Protein AF-A0A2T6CNT7-F1 (afdb_monomer_lite)

Sequence (267 aa):
MNKEMDLASLISFDSSNRCFARSENATSETEVKLVDLLDSKFLDSLKLSQSAIHNEIFEVLRMRILSILIPEEALQSESEFIKPAIRRHLKNYGLEAREDVVSALKHYADNFRDKALKNRRKYTISDVRVRYRSKFEEILGKQCGRCATCGTELHYGSNMQLDHIFPWHFGDDPSSGTNWQFLCEMCNRGKGEWPNYVANYSKIAWLHTGTSFSLSESLRYAVLIRDKKCCVTARRPMETELIVRKKVESGNFLLDNLETVSANLPD

Foldseek 3Di:
DQQDQPVLQLLPADPVQQHRPPPPPDDHPVNVVVLVVCPPVNCVVLVDDSVRVSVVVSLVVSVVCLVQQQDPCLQPPPDPPRLVVSCVSCVVVVHHSDPSSSVSSNVLSCLLNCVVPVVPDDDWLVNCCPVVVVLNCVQCVVLLQAAQQFLHHDDPPPFKTKDFLAASSRGPNGSNCPGIHIHGPLLCVLCDRDRDLVPPPCQPQVSDPDFDQDDHSVLFNSQSVSAQAAPPPRHGSSGAGKGKDACDPPDTSHSVRIHIHGPPDDD

Structure (mmCIF, N/CA/C/O backbone):
data_AF-A0A2T6CNT7-F1
#
_entry.id   AF-A0A2T6CNT7-F1
#
loop_
_atom_site.group_PDB
_atom_site.id
_atom_site.type_symbol
_atom_site.label_atom_id
_atom_site.label_alt_id
_atom_site.label_comp_id
_atom_site.label_asym_id
_atom_site.label_entity_id
_atom_site.label_seq_id
_atom_site.pdbx_PDB_ins_code
_atom_site.Cartn_x
_atom_site.Cartn_y
_atom_site.Cartn_z
_atom_site.occupancy
_atom_site.B_iso_or_equiv
_atom_site.auth_seq_id
_atom_site.auth_comp_id
_atom_site.auth_asym_id
_atom_site.auth_atom_id
_atom_site.pdbx_PDB_model_num
ATOM 1 N N . MET A 1 1 ? -10.350 -18.002 31.234 1.00 35.62 1 MET A N 1
ATOM 2 C CA . MET A 1 1 ? -10.288 -16.532 31.383 1.00 35.62 1 MET A CA 1
ATOM 3 C C . MET A 1 1 ? -9.996 -15.983 30.000 1.00 35.62 1 MET A C 1
ATOM 5 O O . MET A 1 1 ? -8.935 -16.291 29.485 1.00 35.62 1 MET A O 1
ATOM 9 N N . ASN A 1 2 ? -10.940 -15.303 29.346 1.00 37.38 2 ASN A N 1
ATOM 10 C CA . ASN A 1 2 ? -10.669 -14.703 28.037 1.00 37.38 2 ASN A CA 1
ATOM 11 C C . ASN A 1 2 ? -9.770 -13.483 28.252 1.00 37.38 2 ASN A C 1
ATOM 13 O O . ASN A 1 2 ? -10.208 -12.521 28.876 1.00 37.38 2 ASN A O 1
ATOM 17 N N . LYS A 1 3 ? -8.518 -13.529 27.783 1.00 46.56 3 LYS A N 1
ATOM 18 C CA . LYS A 1 3 ? -7.696 -12.321 27.681 1.00 46.56 3 LYS A CA 1
ATOM 19 C C . LYS A 1 3 ? -8.304 -11.420 26.610 1.00 46.56 3 LYS A C 1
ATOM 21 O O . LYS A 1 3 ? -8.284 -11.764 25.427 1.00 46.56 3 LYS A O 1
ATOM 26 N N . GLU A 1 4 ? -8.867 -10.295 27.039 1.00 51.50 4 GLU A N 1
ATOM 27 C CA . GLU A 1 4 ? -9.274 -9.223 26.137 1.00 51.50 4 GLU A CA 1
ATOM 28 C C . GLU A 1 4 ? -8.083 -8.804 25.270 1.00 51.50 4 GLU A C 1
ATOM 30 O O . GLU A 1 4 ? -6.948 -8.688 25.739 1.00 51.50 4 GLU A O 1
ATOM 35 N N . MET A 1 5 ? -8.343 -8.637 23.976 1.00 58.28 5 MET A N 1
ATOM 36 C CA . MET A 1 5 ? -7.377 -8.103 23.026 1.00 58.28 5 MET A CA 1
ATOM 37 C C . MET A 1 5 ? -7.043 -6.668 23.448 1.00 58.28 5 MET A C 1
ATOM 39 O O . MET A 1 5 ? -7.927 -5.812 23.477 1.00 58.28 5 MET A O 1
ATOM 43 N N . ASP A 1 6 ? -5.784 -6.405 23.804 1.00 68.81 6 ASP A N 1
ATOM 44 C CA . ASP A 1 6 ? -5.371 -5.079 24.260 1.00 68.81 6 ASP A CA 1
ATOM 45 C C . ASP A 1 6 ? -5.353 -4.105 23.081 1.00 68.81 6 ASP A C 1
ATOM 47 O O . ASP A 1 6 ? -4.403 -4.051 22.297 1.00 68.81 6 ASP A O 1
ATOM 51 N N . LEU A 1 7 ? -6.417 -3.313 22.968 1.00 63.88 7 LEU A N 1
ATOM 52 C CA . LEU A 1 7 ? -6.594 -2.335 21.902 1.00 63.88 7 LEU A CA 1
ATOM 53 C C . LEU A 1 7 ? -5.427 -1.338 21.814 1.00 63.88 7 LEU A C 1
ATOM 55 O O . LEU A 1 7 ? -5.129 -0.869 20.720 1.00 63.88 7 LEU A O 1
ATOM 59 N N . ALA A 1 8 ? -4.745 -1.040 22.928 1.00 65.56 8 ALA A N 1
ATOM 60 C CA . ALA A 1 8 ? -3.593 -0.135 22.932 1.00 65.56 8 ALA A CA 1
ATOM 61 C C . ALA A 1 8 ? -2.428 -0.707 22.128 1.00 65.56 8 ALA A C 1
ATOM 63 O O . ALA A 1 8 ? -1.819 0.026 21.355 1.00 65.56 8 ALA A O 1
ATOM 64 N N . SER A 1 9 ? -2.159 -2.010 22.231 1.00 64.94 9 SER A N 1
ATOM 65 C CA . SER A 1 9 ? -1.109 -2.664 21.443 1.00 64.94 9 SER A CA 1
ATOM 66 C C . SER A 1 9 ? -1.350 -2.542 19.927 1.00 64.94 9 SER A C 1
ATOM 68 O O . SER A 1 9 ? -0.421 -2.241 19.177 1.00 64.94 9 SER A O 1
ATOM 70 N N . LEU A 1 10 ? -2.610 -2.654 19.482 1.00 61.88 10 LEU A N 1
ATOM 71 C CA . LEU A 1 10 ? -3.023 -2.560 18.073 1.00 61.88 10 LEU A CA 1
ATOM 72 C C . LEU A 1 10 ? -2.816 -1.180 17.447 1.00 61.88 10 LEU A C 1
ATOM 74 O O . LEU A 1 10 ? -2.494 -1.087 16.258 1.00 61.88 10 LEU A O 1
ATOM 78 N N . ILE A 1 11 ? -3.002 -0.125 18.241 1.00 63.50 11 ILE A N 1
ATOM 79 C CA . ILE A 1 11 ? -2.982 1.270 17.775 1.00 63.50 11 ILE A CA 1
ATOM 80 C C . ILE A 1 11 ? -1.821 2.087 18.350 1.00 63.50 11 ILE A C 1
ATOM 82 O O . ILE A 1 11 ? -1.770 3.300 18.146 1.00 63.50 11 ILE A O 1
ATOM 86 N N . SER A 1 12 ? -0.906 1.445 19.081 1.00 64.06 12 SER A N 1
ATOM 87 C CA . SER A 1 12 ? 0.243 2.112 19.692 1.00 64.06 12 SER A CA 1
ATOM 88 C C . SER A 1 12 ? 1.119 2.777 18.628 1.00 64.06 12 SER A C 1
ATOM 90 O O . SER A 1 12 ? 1.536 2.170 17.637 1.00 64.06 12 SER A O 1
ATOM 92 N N . PHE A 1 13 ? 1.378 4.064 18.836 1.00 52.47 13 PHE A N 1
ATOM 93 C CA . PHE A 1 13 ? 2.161 4.890 17.932 1.00 52.47 13 PHE A CA 1
ATOM 94 C C . PHE A 1 13 ? 3.579 5.049 18.472 1.00 52.47 13 PHE A C 1
ATOM 96 O O . PHE A 1 13 ? 3.774 5.519 19.594 1.00 52.47 13 PHE A O 1
ATOM 103 N N . ASP A 1 14 ? 4.567 4.691 17.660 1.00 61.91 14 ASP A N 1
ATOM 104 C CA . ASP A 1 14 ? 5.961 5.003 17.928 1.00 61.91 14 ASP A CA 1
ATOM 105 C C . ASP A 1 14 ? 6.240 6.440 17.475 1.00 61.91 14 ASP A C 1
ATOM 107 O O . ASP A 1 14 ? 6.384 6.736 16.285 1.00 61.91 14 ASP A O 1
ATOM 111 N N . SER A 1 15 ? 6.332 7.349 18.445 1.00 46.12 15 SER A N 1
ATOM 112 C CA . SER A 1 15 ? 6.598 8.766 18.196 1.00 46.12 15 SER A CA 1
ATOM 113 C C . SER A 1 15 ? 7.981 9.033 17.598 1.00 46.12 15 SER A C 1
ATOM 115 O O . SER A 1 15 ? 8.154 10.046 16.917 1.00 46.12 15 SER A O 1
ATOM 117 N N . SER A 1 16 ? 8.947 8.132 17.805 1.00 45.34 16 SER A N 1
ATOM 118 C CA . SER A 1 16 ? 10.313 8.273 17.297 1.00 45.34 16 SER A CA 1
ATOM 119 C C . SER A 1 16 ? 10.401 7.964 15.803 1.00 45.34 16 SER A C 1
ATOM 121 O O . SER A 1 16 ? 11.058 8.688 15.055 1.00 45.34 16 SER A O 1
ATOM 123 N N . ASN A 1 17 ? 9.658 6.953 15.352 1.00 45.88 17 ASN A N 1
ATOM 124 C CA . ASN A 1 17 ? 9.632 6.522 13.954 1.00 45.88 17 ASN A CA 1
ATOM 125 C C . ASN A 1 17 ? 8.414 7.036 13.177 1.00 45.88 17 ASN A C 1
ATOM 127 O O . ASN A 1 17 ? 8.314 6.822 11.967 1.00 45.88 17 ASN A O 1
ATOM 131 N N . ARG A 1 18 ? 7.498 7.726 13.867 1.00 48.59 18 ARG A N 1
ATOM 132 C CA . ARG A 1 18 ? 6.210 8.205 13.350 1.00 48.59 18 ARG A CA 1
ATOM 133 C C . ARG A 1 18 ? 5.426 7.130 12.591 1.00 48.59 18 ARG A C 1
ATOM 135 O O . ARG A 1 18 ? 4.754 7.410 11.597 1.00 48.59 18 ARG A O 1
ATOM 142 N N . CYS A 1 19 ? 5.543 5.894 13.056 1.00 47.25 19 CYS A N 1
ATOM 143 C CA . CYS A 1 19 ? 4.865 4.717 12.533 1.00 47.25 19 CYS A CA 1
ATOM 144 C C . CYS A 1 19 ? 4.252 3.930 13.701 1.00 47.25 19 CYS A C 1
ATOM 146 O O . CYS A 1 19 ? 4.411 4.302 14.862 1.00 47.25 19 CYS A O 1
ATOM 148 N N . PHE A 1 20 ? 3.510 2.858 13.422 1.00 48.47 20 PHE A N 1
ATOM 149 C CA . PHE A 1 20 ? 3.036 1.978 14.493 1.00 48.47 20 PHE A CA 1
ATOM 150 C C . PHE A 1 20 ? 4.223 1.299 15.165 1.00 48.47 20 PHE A C 1
ATOM 152 O O . PHE A 1 20 ? 5.111 0.788 14.475 1.00 48.47 20 PHE A O 1
ATOM 159 N N . ALA A 1 21 ? 4.214 1.246 16.496 1.00 49.25 21 ALA A N 1
ATOM 160 C CA . ALA A 1 21 ? 5.168 0.415 17.207 1.00 49.25 21 ALA A CA 1
ATOM 161 C C . ALA A 1 21 ? 4.914 -1.041 16.793 1.00 49.25 21 ALA A C 1
ATOM 163 O O . ALA A 1 21 ? 3.821 -1.581 16.984 1.00 49.25 21 ALA A O 1
ATOM 164 N N . ARG A 1 22 ? 5.910 -1.688 16.178 1.00 50.28 22 ARG A N 1
ATOM 165 C CA . ARG A 1 22 ? 5.869 -3.140 16.010 1.00 50.28 22 ARG A CA 1
ATOM 166 C C . ARG A 1 22 ? 6.033 -3.733 17.395 1.00 50.28 22 ARG A C 1
ATOM 168 O O . ARG A 1 22 ? 7.119 -3.684 17.962 1.00 50.28 22 ARG A O 1
ATOM 175 N N . SER A 1 23 ? 4.950 -4.261 17.950 1.00 47.56 23 SER A N 1
ATOM 176 C CA . SER A 1 23 ? 5.073 -5.043 19.164 1.00 47.56 23 SER A CA 1
ATOM 177 C C . SER A 1 23 ? 5.755 -6.358 18.812 1.00 47.56 23 SER A C 1
ATOM 179 O O . SER A 1 23 ? 5.136 -7.254 18.247 1.00 47.56 23 SER A O 1
ATOM 181 N N . GLU A 1 24 ? 7.044 -6.473 19.125 1.00 47.19 24 GLU A N 1
ATOM 182 C CA . GLU A 1 24 ? 7.790 -7.721 18.936 1.00 47.19 24 GLU A CA 1
ATOM 183 C C . GLU A 1 24 ? 7.291 -8.838 19.875 1.00 47.19 24 GLU A C 1
ATOM 185 O O . GLU A 1 24 ? 7.612 -9.999 19.652 1.00 47.19 24 GLU A O 1
ATOM 190 N N . ASN A 1 25 ? 6.465 -8.509 20.884 1.00 45.78 25 ASN A N 1
ATOM 191 C CA . ASN A 1 25 ? 6.075 -9.428 21.961 1.00 45.78 25 ASN A CA 1
ATOM 192 C C . ASN A 1 25 ? 4.576 -9.445 22.326 1.00 45.78 25 ASN A C 1
ATOM 194 O O . ASN A 1 25 ? 4.188 -10.209 23.209 1.00 45.78 25 ASN A O 1
ATOM 198 N N . ALA A 1 26 ? 3.711 -8.643 21.698 1.00 45.47 26 ALA A N 1
ATOM 199 C CA . ALA A 1 26 ? 2.269 -8.702 21.961 1.00 45.47 26 ALA A CA 1
ATOM 200 C C . ALA A 1 26 ? 1.611 -9.610 20.928 1.00 45.47 26 ALA A C 1
ATOM 202 O O . ALA A 1 26 ? 1.131 -9.138 19.907 1.00 45.47 26 ALA A O 1
ATOM 203 N N . THR A 1 27 ? 1.612 -10.913 21.200 1.00 52.06 27 THR A N 1
ATOM 204 C CA . THR A 1 27 ? 0.574 -11.781 20.646 1.00 52.06 27 THR A CA 1
ATOM 205 C C . THR A 1 27 ? -0.480 -11.980 21.720 1.00 52.06 27 THR A C 1
ATOM 207 O O . THR A 1 27 ? -0.233 -12.619 22.747 1.00 52.06 27 THR A O 1
ATOM 210 N N . SER A 1 28 ? -1.646 -11.357 21.556 1.00 58.22 28 SER A N 1
ATOM 211 C CA . SER A 1 28 ? -2.757 -11.621 22.470 1.00 58.22 28 SER A CA 1
ATOM 212 C C . SER A 1 28 ? -3.234 -13.071 22.297 1.00 58.22 28 SER A C 1
ATOM 214 O O . SER A 1 28 ? -3.156 -13.651 21.217 1.00 58.22 28 SER A O 1
ATOM 216 N N . GLU A 1 29 ? -3.759 -13.691 23.355 1.00 54.69 29 GLU A N 1
ATOM 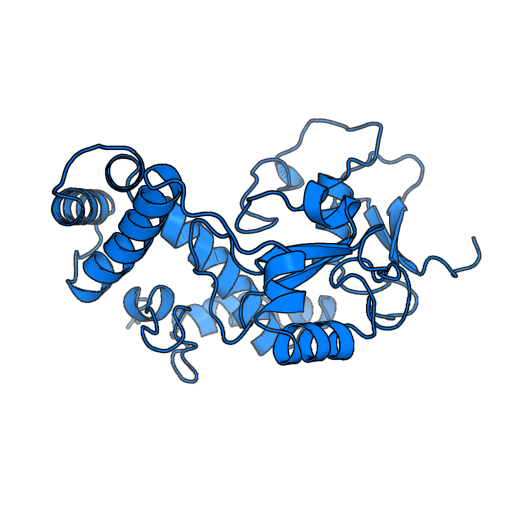217 C CA . GLU A 1 29 ? -4.305 -15.063 23.295 1.00 54.69 29 GLU A CA 1
ATOM 218 C C . GLU A 1 29 ? -5.423 -15.200 22.239 1.00 54.69 29 GLU A C 1
ATOM 220 O O . GLU A 1 29 ? -5.661 -16.277 21.700 1.00 54.69 29 GLU A O 1
ATOM 225 N N . THR A 1 30 ? -6.093 -14.092 21.921 1.00 52.09 30 THR A N 1
ATOM 226 C CA . THR A 1 30 ? -7.114 -13.995 20.872 1.00 52.09 30 THR A CA 1
ATOM 227 C C . THR A 1 30 ? -6.506 -14.026 19.466 1.00 52.09 30 THR A C 1
ATOM 229 O O . THR A 1 30 ? -7.090 -14.637 18.578 1.00 52.09 30 THR A O 1
ATOM 232 N N . GLU A 1 31 ? -5.323 -13.443 19.255 1.00 54.88 31 GLU A N 1
ATOM 233 C CA . GLU A 1 31 ? -4.594 -13.524 17.977 1.00 54.88 31 GLU A CA 1
ATOM 234 C C . GLU A 1 31 ? -4.091 -14.934 17.701 1.00 54.88 31 GLU A C 1
ATOM 236 O O . GLU A 1 31 ? -4.236 -15.428 16.585 1.00 54.88 31 GLU A O 1
ATOM 241 N N . VAL A 1 32 ? -3.567 -15.595 18.738 1.00 60.25 32 VAL A N 1
ATOM 242 C CA . VAL A 1 32 ? -3.182 -17.007 18.669 1.00 60.25 32 VAL A CA 1
ATOM 243 C C . VAL A 1 32 ? -4.408 -17.840 18.300 1.00 60.25 32 VAL A C 1
ATOM 245 O O . VAL A 1 32 ? -4.364 -18.558 17.316 1.00 60.25 32 VAL A O 1
ATOM 248 N N . LYS A 1 33 ? -5.562 -17.621 18.949 1.00 60.16 33 LYS A N 1
ATOM 249 C CA . LYS A 1 33 ? -6.816 -18.321 18.616 1.00 60.16 33 LYS A CA 1
ATOM 250 C C . LYS A 1 33 ? -7.333 -18.056 17.204 1.00 60.16 33 LYS A C 1
ATOM 252 O O . LYS A 1 33 ? -7.881 -18.972 16.607 1.00 60.16 33 LYS A O 1
ATOM 257 N N . LEU A 1 34 ? -7.219 -16.836 16.676 1.00 56.06 34 LEU A N 1
ATOM 258 C CA . LEU A 1 34 ? -7.725 -16.497 15.340 1.00 56.06 34 LEU A CA 1
ATOM 259 C C . LEU A 1 34 ? -6.863 -17.126 14.243 1.00 56.06 34 LEU A C 1
ATOM 261 O O . LEU A 1 34 ? -7.390 -17.549 13.219 1.00 56.06 34 LEU A O 1
ATOM 265 N N . VAL A 1 35 ? -5.556 -17.230 14.481 1.00 57.91 35 VAL A N 1
ATOM 266 C CA . VAL A 1 35 ? -4.628 -17.919 13.581 1.00 57.91 35 VAL A CA 1
ATOM 267 C C . VAL A 1 35 ? -4.657 -19.431 13.779 1.00 57.91 35 VAL A C 1
ATOM 269 O O . VAL A 1 35 ? -4.553 -20.147 12.796 1.00 57.91 35 VAL A O 1
ATOM 272 N N . ASP A 1 36 ? -4.914 -19.924 14.987 1.00 62.16 36 ASP A N 1
ATOM 273 C CA . ASP A 1 36 ? -5.176 -21.343 15.249 1.00 62.16 36 ASP A CA 1
ATOM 274 C C . ASP A 1 36 ? -6.520 -21.795 14.639 1.00 62.16 36 ASP A C 1
ATOM 276 O O . ASP A 1 36 ? -6.667 -22.945 14.231 1.00 62.16 36 ASP A O 1
ATOM 280 N N . LEU A 1 37 ? -7.506 -20.889 14.548 1.00 58.34 37 LEU A N 1
ATOM 281 C CA . LEU A 1 37 ? -8.772 -21.083 13.822 1.00 58.34 37 LEU A CA 1
ATOM 282 C C . LEU A 1 37 ? -8.564 -21.166 12.306 1.00 58.34 37 LEU A C 1
ATOM 284 O O . LEU A 1 37 ? -9.340 -21.828 11.613 1.00 58.34 37 LEU A O 1
ATOM 288 N N . LEU A 1 38 ? -7.534 -20.498 11.785 1.00 59.78 38 LEU A N 1
ATOM 289 C CA . LEU A 1 38 ? -7.080 -20.687 10.415 1.00 59.78 38 LEU A CA 1
ATOM 290 C C . LEU A 1 38 ? -6.282 -21.997 10.380 1.00 59.78 38 LEU A C 1
ATOM 292 O O . LEU A 1 38 ? -5.075 -21.997 10.585 1.00 59.78 38 LEU A O 1
ATOM 296 N N . ASP A 1 39 ? -6.985 -23.115 10.155 1.00 60.81 39 ASP A N 1
ATOM 297 C CA . ASP A 1 39 ? -6.425 -24.476 10.097 1.00 60.81 39 ASP A CA 1
ATOM 298 C C . ASP A 1 39 ? -5.035 -24.492 9.434 1.00 60.81 39 ASP A C 1
ATOM 300 O O . ASP A 1 39 ? -4.836 -23.904 8.372 1.00 60.81 39 ASP A O 1
ATOM 304 N N . SER A 1 40 ? -4.080 -25.209 10.028 1.00 60.34 40 SER A N 1
ATOM 305 C CA . SER A 1 40 ? -2.773 -25.532 9.439 1.00 60.34 40 SER A CA 1
ATOM 306 C C . SER A 1 40 ? -2.828 -25.847 7.936 1.00 60.34 40 SER A C 1
ATOM 308 O O . SER A 1 40 ? -2.016 -25.337 7.168 1.00 60.34 40 SER A O 1
ATOM 310 N N . LYS A 1 41 ? -3.856 -26.578 7.479 1.00 58.56 41 LYS A N 1
ATOM 311 C CA . LYS A 1 41 ? -4.074 -26.883 6.055 1.00 58.56 41 LYS A CA 1
ATOM 312 C C . LYS A 1 41 ? -4.379 -25.643 5.212 1.00 58.56 41 LYS A C 1
ATOM 314 O O . LYS A 1 41 ? -3.984 -25.570 4.048 1.00 58.56 41 LYS A O 1
ATOM 319 N N . PHE A 1 42 ? -5.083 -24.670 5.784 1.00 62.94 42 PHE A N 1
ATOM 320 C CA . PHE A 1 42 ? -5.349 -23.375 5.167 1.00 62.94 42 PHE A CA 1
ATOM 321 C C . PHE A 1 42 ? -4.061 -22.549 5.062 1.00 62.94 42 PHE A C 1
ATOM 323 O O . PHE A 1 42 ? -3.766 -22.026 3.988 1.00 62.94 42 PHE A O 1
ATOM 330 N N . LEU A 1 43 ? -3.247 -22.498 6.121 1.00 61.47 43 LEU A N 1
ATOM 331 C CA . LEU A 1 43 ? -1.961 -21.783 6.107 1.00 61.47 43 LEU A CA 1
ATOM 332 C C . LEU A 1 43 ? -0.985 -22.393 5.083 1.00 61.47 43 LEU A C 1
ATOM 334 O O . LEU A 1 43 ? -0.382 -21.662 4.290 1.00 61.47 43 LEU A O 1
ATOM 338 N N . ASP A 1 44 ? -0.913 -23.724 5.024 1.00 63.16 44 ASP A N 1
ATOM 339 C CA . ASP A 1 44 ? -0.100 -24.465 4.055 1.00 63.16 44 ASP A CA 1
ATOM 340 C C . ASP A 1 44 ? -0.529 -24.174 2.610 1.00 63.16 44 ASP A C 1
ATOM 342 O O . ASP A 1 44 ? 0.312 -23.982 1.724 1.00 63.16 44 ASP A O 1
ATOM 346 N N . SER A 1 45 ? -1.840 -24.055 2.366 1.00 62.66 45 SER A N 1
ATOM 347 C CA . SER A 1 45 ? -2.376 -23.715 1.044 1.00 62.66 45 SER A CA 1
ATOM 348 C C . SER A 1 45 ? -1.999 -22.299 0.585 1.00 62.66 45 SER A C 1
ATOM 350 O O . SER A 1 45 ? -1.793 -22.068 -0.609 1.00 62.66 45 SER A O 1
ATOM 352 N N . LEU A 1 46 ? -1.828 -21.362 1.527 1.00 58.88 46 LEU A N 1
ATOM 353 C CA . LEU A 1 46 ? -1.441 -19.977 1.247 1.00 58.88 46 LEU A CA 1
ATOM 354 C C . LEU A 1 46 ? 0.067 -19.805 1.022 1.00 58.88 46 LEU A C 1
ATOM 356 O O . LEU A 1 46 ? 0.490 -18.769 0.504 1.00 58.88 46 LEU A O 1
ATOM 360 N N . LYS A 1 47 ? 0.896 -20.804 1.364 1.00 71.38 47 LYS A N 1
ATOM 361 C CA . LYS A 1 47 ? 2.369 -20.729 1.284 1.00 71.38 47 LYS A CA 1
ATOM 362 C C . LYS A 1 47 ? 2.941 -19.496 2.003 1.00 71.38 47 LYS A C 1
ATOM 364 O O . LYS A 1 47 ? 3.919 -18.900 1.538 1.00 71.38 47 LYS A O 1
ATOM 369 N N . LEU A 1 48 ? 2.310 -19.085 3.100 1.00 62.44 48 LEU A N 1
ATOM 370 C CA . LEU A 1 48 ? 2.745 -17.975 3.944 1.00 62.44 48 LEU A CA 1
ATOM 371 C C . LEU A 1 48 ? 3.146 -18.521 5.313 1.00 62.44 48 LEU A C 1
ATOM 373 O O . LEU A 1 48 ? 2.531 -19.456 5.816 1.00 62.44 48 LEU A O 1
ATOM 377 N N . SER A 1 49 ? 4.169 -17.929 5.931 1.00 73.25 49 SER A N 1
ATOM 378 C CA . SER A 1 49 ? 4.475 -18.237 7.328 1.00 73.25 49 SER A CA 1
ATOM 379 C C . SER A 1 49 ? 3.370 -17.703 8.238 1.00 73.25 49 SER A C 1
ATOM 381 O O . SER A 1 49 ? 2.743 -16.683 7.939 1.00 73.25 49 SER A O 1
ATOM 383 N N . GLN A 1 50 ? 3.195 -18.333 9.399 1.00 67.94 50 GLN A N 1
ATOM 384 C CA . GLN A 1 50 ? 2.281 -17.861 10.440 1.00 67.94 50 GLN A CA 1
ATOM 385 C C . GLN A 1 50 ? 2.532 -16.381 10.784 1.00 67.94 50 GLN A C 1
ATOM 387 O O . GLN A 1 50 ? 1.606 -15.577 10.812 1.00 67.94 50 GLN A O 1
ATOM 392 N N . SER A 1 51 ? 3.801 -15.979 10.910 1.00 70.44 51 SER A N 1
ATOM 393 C CA . SER A 1 51 ? 4.193 -14.584 11.152 1.00 70.44 51 SER A CA 1
ATOM 394 C C . SER A 1 51 ? 3.795 -13.617 10.029 1.00 70.44 51 SER A C 1
ATOM 396 O O . SER A 1 51 ? 3.404 -12.484 10.301 1.00 70.44 51 SER A O 1
ATOM 398 N N . ALA A 1 52 ? 3.866 -14.039 8.763 1.00 62.12 52 ALA A N 1
ATOM 399 C CA . ALA A 1 52 ? 3.447 -13.210 7.637 1.00 62.12 52 ALA A CA 1
ATOM 400 C C . ALA A 1 52 ? 1.926 -13.010 7.634 1.00 62.12 52 ALA A C 1
ATOM 402 O O . ALA A 1 52 ? 1.457 -11.903 7.386 1.00 62.12 52 ALA A O 1
ATOM 403 N N . ILE A 1 53 ? 1.170 -14.059 7.964 1.00 64.19 53 ILE A N 1
ATOM 404 C CA . ILE A 1 53 ? -0.292 -14.005 8.068 1.00 64.19 53 ILE A CA 1
ATOM 405 C C . ILE A 1 53 ? -0.715 -13.109 9.232 1.00 64.19 53 ILE A C 1
ATOM 407 O O . ILE A 1 53 ? -1.573 -12.250 9.039 1.00 64.19 53 ILE A O 1
ATOM 411 N N . HIS A 1 54 ? -0.069 -13.238 10.396 1.00 66.75 54 HIS A N 1
ATOM 412 C CA . HIS A 1 54 ? -0.291 -12.337 11.530 1.00 66.75 54 HIS A CA 1
ATOM 413 C C . HIS A 1 54 ? -0.109 -10.879 11.112 1.00 66.75 54 HIS A C 1
ATOM 415 O O . HIS A 1 54 ? -1.010 -10.077 11.324 1.00 66.75 54 HIS A O 1
ATOM 421 N N . ASN A 1 55 ? 1.010 -10.544 10.465 1.00 64.06 55 ASN A N 1
ATOM 422 C CA . ASN A 1 55 ? 1.289 -9.170 10.048 1.00 64.06 55 ASN A CA 1
ATOM 423 C C . ASN A 1 55 ? 0.239 -8.630 9.066 1.00 64.06 55 ASN A C 1
ATOM 425 O O . ASN A 1 55 ? -0.246 -7.518 9.243 1.00 64.06 55 ASN A O 1
ATOM 429 N N . GLU A 1 56 ? -0.146 -9.410 8.054 1.00 62.56 56 GLU A N 1
ATOM 430 C CA . GLU A 1 56 ? -1.159 -8.991 7.076 1.00 62.56 56 GLU A CA 1
ATOM 431 C C . GLU A 1 56 ? -2.533 -8.783 7.724 1.00 62.56 56 GLU A C 1
ATOM 433 O O . GLU A 1 56 ? -3.170 -7.748 7.515 1.00 62.56 56 GLU A O 1
ATOM 438 N N . ILE A 1 57 ? -2.977 -9.733 8.554 1.00 65.69 57 ILE A N 1
ATOM 439 C CA . ILE A 1 57 ? -4.233 -9.615 9.303 1.00 65.69 57 ILE A CA 1
ATOM 440 C C . ILE A 1 57 ? -4.181 -8.387 10.212 1.00 65.69 57 ILE A C 1
ATOM 442 O O . ILE A 1 57 ? -5.145 -7.627 10.257 1.00 65.69 57 ILE A O 1
ATOM 446 N N . PHE A 1 58 ? -3.057 -8.154 10.888 1.00 68.88 58 PHE A N 1
ATOM 447 C CA . PHE A 1 58 ? -2.894 -7.033 11.803 1.00 68.88 58 PHE A CA 1
ATOM 448 C C . PHE A 1 58 ? -2.983 -5.694 11.083 1.00 68.88 58 PHE A C 1
ATOM 450 O O . PHE A 1 58 ? -3.716 -4.824 11.534 1.00 68.88 58 PHE A O 1
ATOM 457 N N . GLU A 1 59 ? -2.306 -5.517 9.947 1.00 64.69 59 GLU A N 1
ATOM 458 C CA . GLU A 1 59 ? -2.391 -4.272 9.173 1.00 64.69 59 GLU A CA 1
ATOM 459 C C . GLU A 1 59 ? -3.815 -4.022 8.648 1.00 64.69 59 GLU A C 1
ATOM 461 O O . GLU A 1 59 ? -4.326 -2.900 8.712 1.00 64.69 59 GLU A O 1
ATOM 466 N N . VAL A 1 60 ? -4.500 -5.068 8.167 1.00 65.31 60 VAL A N 1
ATOM 467 C CA . VAL A 1 60 ? -5.894 -4.966 7.700 1.00 65.31 60 VAL A CA 1
ATOM 468 C C . VAL A 1 60 ? -6.837 -4.610 8.847 1.00 65.31 60 VAL A C 1
ATOM 470 O O . VAL A 1 60 ? -7.642 -3.681 8.717 1.00 65.31 60 VAL A O 1
ATOM 473 N N . LEU A 1 61 ? -6.748 -5.336 9.963 1.00 68.25 61 LEU A N 1
ATOM 474 C CA . LEU A 1 61 ? -7.570 -5.098 11.144 1.00 68.25 61 LEU A CA 1
ATOM 475 C C . LEU A 1 61 ? -7.289 -3.720 11.715 1.00 68.25 61 LEU A C 1
ATOM 477 O O . LEU A 1 61 ? -8.233 -2.978 11.936 1.00 68.25 61 LEU A O 1
ATOM 481 N N . ARG A 1 62 ? -6.025 -3.333 11.872 1.00 72.44 62 ARG A N 1
ATOM 482 C CA . ARG A 1 62 ? -5.622 -2.015 12.362 1.00 72.44 62 ARG A CA 1
ATOM 483 C C . ARG A 1 62 ? -6.235 -0.901 11.525 1.00 72.44 62 ARG A C 1
ATOM 485 O O . ARG A 1 62 ? -6.826 0.007 12.095 1.00 72.44 62 ARG A O 1
ATOM 492 N N . MET A 1 63 ? -6.179 -0.980 10.194 1.00 70.44 63 MET A N 1
ATOM 493 C CA . MET A 1 63 ? -6.795 0.051 9.352 1.00 70.44 63 MET A CA 1
ATOM 494 C C . MET A 1 63 ? -8.308 0.113 9.479 1.00 70.44 63 MET A C 1
ATOM 496 O O . MET A 1 63 ? -8.869 1.206 9.570 1.00 70.44 63 MET A O 1
ATOM 500 N N . ARG A 1 64 ? -8.972 -1.043 9.527 1.00 71.25 64 ARG A N 1
ATOM 501 C CA . ARG A 1 64 ? -10.420 -1.093 9.753 1.00 71.25 64 ARG A CA 1
ATOM 502 C C . ARG A 1 64 ? -10.780 -0.545 11.128 1.00 71.25 64 ARG A C 1
ATOM 504 O O . ARG A 1 64 ? -11.652 0.309 11.225 1.00 71.25 64 ARG A O 1
ATOM 511 N N . ILE A 1 65 ? -10.066 -0.971 12.160 1.00 77.06 65 ILE A N 1
ATOM 512 C CA . ILE A 1 65 ? -10.219 -0.514 13.538 1.00 77.06 65 ILE A CA 1
ATOM 513 C C . ILE A 1 65 ? -10.043 1.002 13.597 1.00 77.06 65 ILE A C 1
ATOM 515 O O . ILE A 1 65 ? -10.933 1.672 14.093 1.00 77.06 65 ILE A O 1
ATOM 519 N N . LEU A 1 66 ? -8.984 1.576 13.020 1.00 79.94 66 LEU A N 1
ATOM 520 C CA . LEU A 1 66 ? -8.802 3.031 12.990 1.00 79.94 66 LEU A CA 1
ATOM 521 C C . LEU A 1 66 ? -9.964 3.742 12.287 1.00 79.94 66 LEU A C 1
ATOM 523 O O . LEU A 1 66 ? -10.486 4.715 12.822 1.00 79.94 66 LEU A O 1
ATOM 527 N N . SER A 1 67 ? -10.420 3.235 11.138 1.00 75.25 67 SER A N 1
ATOM 528 C CA . SER A 1 67 ? -11.561 3.828 10.425 1.00 75.25 67 SER A CA 1
ATOM 529 C C . SER A 1 67 ? -12.888 3.734 11.188 1.00 75.25 67 SER A C 1
ATOM 531 O O . SER A 1 67 ? -13.755 4.579 11.004 1.00 75.25 67 SER A O 1
ATOM 533 N N . ILE A 1 68 ? -13.046 2.723 12.048 1.00 80.88 68 ILE A N 1
ATOM 534 C CA . ILE A 1 68 ? -14.236 2.532 12.886 1.00 80.88 68 ILE A CA 1
ATOM 535 C C . ILE A 1 68 ? -14.144 3.381 14.155 1.00 80.88 68 ILE A C 1
ATOM 537 O O . ILE A 1 68 ? -15.138 3.961 14.580 1.00 80.88 68 ILE A O 1
ATOM 541 N N . LEU A 1 69 ? -12.967 3.435 14.781 1.00 86.75 69 LEU A N 1
ATOM 542 C CA . LEU A 1 69 ? -12.767 4.029 16.101 1.00 86.75 69 LEU A CA 1
ATOM 543 C C . LEU A 1 69 ? -12.524 5.536 16.072 1.00 86.75 69 LEU A C 1
ATOM 545 O O . LEU A 1 69 ? -12.707 6.188 17.100 1.00 86.75 69 LEU A O 1
ATOM 549 N N . ILE A 1 70 ? -12.116 6.104 14.937 1.00 86.19 70 ILE A N 1
ATOM 550 C CA . ILE A 1 70 ? -12.029 7.555 14.788 1.00 86.19 70 ILE A CA 1
ATOM 551 C C . ILE A 1 70 ? -13.399 8.057 14.305 1.00 86.19 70 ILE A C 1
ATOM 553 O O . ILE A 1 70 ? -13.790 7.741 13.182 1.00 86.19 70 ILE A O 1
ATOM 557 N N . PRO A 1 71 ? -14.147 8.829 15.116 1.00 88.38 71 PRO A N 1
ATOM 558 C CA . PRO A 1 71 ? -15.431 9.363 14.681 1.00 88.38 71 PRO A CA 1
ATOM 559 C C . PRO A 1 71 ? -15.249 10.333 13.514 1.00 88.38 71 PRO A C 1
ATOM 561 O O . PRO A 1 71 ? -14.279 11.088 13.471 1.00 88.38 71 PRO A O 1
ATOM 564 N N . GLU A 1 72 ? -16.232 10.391 12.619 1.00 84.75 72 GLU A N 1
ATOM 565 C CA . GLU A 1 72 ? -16.250 11.346 11.504 1.00 84.75 72 GLU A CA 1
ATOM 566 C C . GLU A 1 72 ? -16.102 12.800 11.985 1.00 84.75 72 GLU A C 1
ATOM 568 O O . GLU A 1 72 ? -15.341 13.574 11.409 1.00 84.75 72 GLU A O 1
ATOM 573 N N . GLU A 1 73 ? -16.721 13.140 13.121 1.00 87.06 73 GLU A N 1
ATOM 574 C CA . GLU A 1 73 ? -16.571 14.438 13.792 1.00 87.06 73 GLU A CA 1
ATOM 575 C C . GLU A 1 73 ? -15.099 14.770 14.094 1.00 87.06 73 GLU A C 1
ATOM 577 O O . GLU A 1 73 ? -14.681 15.915 13.942 1.00 87.06 73 GLU A O 1
ATOM 582 N N . ALA A 1 74 ? -14.281 13.784 14.472 1.00 88.06 74 ALA A N 1
ATOM 583 C CA . ALA A 1 74 ? -12.858 13.998 14.724 1.00 88.06 74 ALA A CA 1
ATOM 584 C C . ALA A 1 74 ? -12.054 14.249 13.437 1.00 88.06 74 ALA A C 1
ATOM 586 O O . ALA A 1 74 ? -10.993 14.864 13.517 1.00 88.06 74 ALA A O 1
ATOM 587 N N . LEU A 1 75 ? -12.540 13.799 12.276 1.00 84.56 75 LEU A N 1
ATOM 588 C CA . LEU A 1 75 ? -11.877 13.975 10.980 1.00 84.56 75 LEU A CA 1
ATOM 589 C C . LEU A 1 75 ? -12.323 15.244 10.249 1.00 84.56 75 LEU A C 1
ATOM 591 O O . LEU A 1 75 ? -11.507 15.874 9.580 1.00 84.56 75 LEU A O 1
ATOM 595 N N . GLN A 1 76 ? -13.604 15.599 10.353 1.00 79.44 76 GLN A N 1
ATOM 596 C CA . GLN A 1 76 ? -14.227 16.625 9.515 1.00 79.44 76 GLN A CA 1
ATOM 597 C C . GLN A 1 76 ? -14.617 17.898 10.266 1.00 79.44 76 GLN A C 1
ATOM 599 O O . GLN A 1 76 ? -14.763 18.941 9.634 1.00 79.44 76 GLN A O 1
ATOM 604 N N . SER A 1 77 ? -14.821 17.849 11.587 1.00 76.00 77 SER A N 1
ATOM 605 C CA . SER A 1 77 ? -15.291 19.041 12.297 1.00 76.00 77 SER A CA 1
ATOM 606 C C . SER A 1 77 ? -14.177 20.072 12.472 1.00 76.00 77 SER A C 1
ATOM 608 O O . SER A 1 77 ? -13.011 19.734 12.681 1.00 76.00 77 SER A O 1
ATOM 610 N N . GLU A 1 78 ? -14.551 21.351 12.467 1.00 71.81 78 GLU A N 1
ATOM 611 C CA . GLU A 1 78 ? -13.669 22.443 12.891 1.00 71.81 78 GLU A CA 1
ATOM 612 C C . GLU A 1 78 ? -13.451 22.454 14.414 1.00 71.81 78 GLU A C 1
ATOM 614 O O . GLU A 1 78 ? -12.542 23.127 14.893 1.00 71.81 78 GLU A O 1
ATOM 619 N N . SER A 1 79 ? -14.218 21.659 15.174 1.00 72.75 79 SER A N 1
ATOM 620 C CA . SER A 1 79 ? -14.166 21.605 16.638 1.00 72.75 79 SER A CA 1
ATOM 621 C C . SER A 1 79 ? -12.742 21.388 17.149 1.00 72.75 79 SER A C 1
ATOM 623 O O . SER A 1 79 ? -12.062 20.433 16.767 1.00 72.75 79 SER A O 1
ATOM 625 N N . GLU A 1 80 ? -12.287 22.246 18.060 1.00 73.94 80 GLU A N 1
ATOM 626 C CA . GLU A 1 80 ? -10.978 22.114 18.716 1.00 73.94 80 GLU A CA 1
ATOM 627 C C . GLU A 1 80 ? -10.922 20.890 19.655 1.00 73.94 80 GLU A C 1
ATOM 629 O O . GLU A 1 80 ? -9.851 20.397 20.019 1.00 73.94 80 GLU A O 1
ATOM 634 N N . PHE A 1 81 ? -12.082 20.333 20.017 1.00 86.56 81 PHE A N 1
ATOM 635 C CA . PHE A 1 81 ? -12.213 19.311 21.050 1.00 86.56 81 PHE A CA 1
ATOM 636 C C . PHE A 1 81 ? -12.332 17.892 20.473 1.00 86.56 81 PHE A C 1
ATOM 638 O O . PHE A 1 81 ? -13.341 17.208 20.642 1.00 86.56 81 PHE A O 1
ATOM 645 N N . ILE A 1 82 ? -11.254 17.402 19.854 1.00 92.38 82 ILE A N 1
ATOM 646 C CA . ILE A 1 82 ? -11.206 16.052 19.260 1.00 92.38 82 ILE A CA 1
ATOM 647 C C . ILE A 1 82 ? -11.330 14.938 20.316 1.00 92.38 82 ILE A C 1
ATOM 649 O O . ILE A 1 82 ? -12.082 13.980 20.131 1.00 92.38 82 ILE A O 1
ATOM 653 N N . LYS A 1 83 ? -10.608 15.039 21.446 1.00 95.19 83 LYS A N 1
ATOM 654 C CA . LYS A 1 83 ? -10.600 13.965 22.460 1.00 95.19 83 LYS A CA 1
ATOM 655 C C . LYS A 1 83 ? -12.005 13.681 23.023 1.00 95.19 83 LYS A C 1
ATOM 657 O O . LYS A 1 83 ? -12.354 12.508 23.104 1.00 95.19 83 LYS A O 1
ATOM 662 N N . PRO A 1 84 ? -12.833 14.679 23.398 1.00 95.69 84 PRO A N 1
ATOM 663 C CA . PRO A 1 84 ? -14.220 14.428 23.803 1.00 95.69 84 PRO A CA 1
ATOM 664 C C . PRO A 1 84 ? -15.059 13.665 22.772 1.00 95.69 84 PRO A C 1
ATOM 666 O O . PRO A 1 84 ? -15.765 12.735 23.162 1.00 95.69 84 PRO A O 1
ATOM 669 N N . ALA A 1 85 ? -14.947 13.999 21.480 1.00 93.50 85 ALA A N 1
ATOM 670 C CA . ALA A 1 85 ? -15.647 13.279 20.415 1.00 93.50 85 ALA A CA 1
ATOM 671 C C . ALA A 1 85 ? -15.210 11.807 20.359 1.00 93.50 85 ALA A C 1
ATOM 673 O O . ALA A 1 85 ? -16.056 10.916 20.372 1.00 93.50 85 ALA A O 1
ATOM 674 N N . ILE A 1 86 ? -13.897 11.548 20.411 1.00 94.25 86 ILE A N 1
ATOM 675 C CA . ILE A 1 86 ? -13.343 10.186 20.473 1.00 94.25 86 ILE A CA 1
ATOM 676 C C . ILE A 1 86 ? -13.859 9.436 21.706 1.00 94.25 86 ILE A C 1
ATOM 678 O O . ILE A 1 86 ? -14.340 8.317 21.576 1.00 94.25 86 ILE A O 1
ATOM 682 N N . ARG A 1 87 ? -13.814 10.036 22.904 1.00 96.50 87 ARG A N 1
ATOM 683 C CA . ARG A 1 87 ? -14.279 9.375 24.140 1.00 96.50 87 ARG A CA 1
ATOM 684 C C . ARG A 1 87 ? -15.757 9.002 24.071 1.00 96.50 87 ARG A C 1
ATOM 686 O O . ARG A 1 87 ? -16.127 7.896 24.454 1.00 96.50 87 ARG A O 1
ATOM 693 N N . ARG A 1 88 ? -16.598 9.917 23.578 1.00 95.31 88 ARG A N 1
ATOM 694 C CA . ARG A 1 88 ? -18.030 9.673 23.362 1.00 95.31 88 ARG A CA 1
ATOM 695 C C . ARG A 1 88 ? -18.246 8.544 22.356 1.00 95.31 88 ARG A C 1
ATOM 697 O O . ARG A 1 88 ? -19.050 7.658 22.617 1.00 95.31 88 ARG A O 1
ATOM 704 N N . HIS A 1 89 ? -17.501 8.554 21.253 1.00 93.88 89 HIS A N 1
ATOM 705 C CA . HIS A 1 89 ? -17.560 7.513 20.231 1.00 93.88 89 HIS A CA 1
ATOM 706 C C . HIS A 1 89 ? -17.178 6.142 20.791 1.00 93.88 89 HIS A C 1
ATOM 708 O O . HIS A 1 89 ? -17.971 5.215 20.691 1.00 93.88 89 HIS A O 1
ATOM 714 N N . LEU A 1 90 ? -16.039 6.025 21.482 1.00 92.25 90 LEU A N 1
ATOM 715 C CA . LEU A 1 90 ? -15.616 4.780 22.138 1.00 92.25 90 LEU A CA 1
ATOM 716 C C . LEU A 1 90 ? -16.673 4.267 23.125 1.00 92.25 90 LEU A C 1
ATOM 718 O O . LEU A 1 90 ? -17.045 3.096 23.070 1.00 92.25 90 LEU A O 1
ATOM 722 N N . LYS A 1 91 ? -17.234 5.157 23.955 1.00 94.56 91 LYS A N 1
ATOM 723 C CA . LYS A 1 91 ? -18.313 4.810 24.889 1.00 94.56 91 LYS A CA 1
ATOM 724 C C . LYS A 1 91 ? -19.559 4.279 24.172 1.00 94.56 91 LYS A C 1
ATOM 726 O O . LYS A 1 91 ? -20.171 3.336 24.665 1.00 94.56 91 LYS A O 1
ATOM 731 N N . ASN A 1 92 ? -19.923 4.837 23.014 1.00 91.88 92 ASN A N 1
ATOM 732 C CA . ASN A 1 92 ? -21.058 4.359 22.213 1.00 91.88 92 ASN A CA 1
ATOM 733 C C . ASN A 1 92 ? -20.835 2.944 21.654 1.00 91.88 92 ASN A C 1
ATOM 735 O O . ASN A 1 92 ? -21.803 2.215 21.458 1.00 91.88 92 ASN A O 1
ATOM 739 N N . TYR A 1 93 ? -19.579 2.541 21.446 1.00 88.56 93 TYR A N 1
ATOM 740 C CA . TYR A 1 93 ? -19.200 1.167 21.095 1.00 88.56 93 TYR A CA 1
ATOM 741 C C . TYR A 1 93 ? -19.018 0.251 22.316 1.00 88.56 93 TYR A C 1
ATOM 743 O O . TYR A 1 93 ? -18.621 -0.901 22.159 1.00 88.56 93 TYR A O 1
ATOM 751 N N . GLY A 1 94 ? -19.286 0.740 23.533 1.00 90.62 94 GLY A N 1
ATOM 752 C CA . GLY A 1 94 ? -19.063 -0.015 24.767 1.00 90.62 94 GLY A CA 1
ATOM 753 C C . GLY A 1 94 ? -17.583 -0.215 25.109 1.00 90.62 94 GLY A C 1
ATOM 754 O O . GLY A 1 94 ? -17.261 -1.106 25.887 1.00 90.62 94 GLY A O 1
ATOM 755 N N . LEU A 1 95 ? -16.685 0.589 24.532 1.00 89.38 95 LEU A N 1
ATOM 756 C CA . LEU A 1 95 ? -15.244 0.512 24.768 1.00 89.38 95 LEU A CA 1
ATOM 757 C C . LEU A 1 95 ? -14.815 1.488 25.867 1.00 89.38 95 LEU A C 1
ATOM 759 O O . LEU A 1 95 ? -15.278 2.632 25.925 1.00 89.38 95 LEU A O 1
ATOM 763 N N . GLU A 1 96 ? -13.878 1.057 26.713 1.00 91.00 96 GLU A N 1
ATOM 764 C CA . GLU A 1 96 ? -13.254 1.932 27.703 1.00 91.00 96 GLU A CA 1
ATOM 765 C C . GLU A 1 96 ? -12.367 2.980 27.015 1.00 91.00 96 GLU A C 1
ATOM 767 O O . GLU A 1 96 ? -11.459 2.670 26.240 1.00 91.00 96 GLU A O 1
ATOM 772 N N . ALA A 1 97 ? -12.606 4.253 27.325 1.00 92.06 97 ALA A N 1
ATOM 773 C CA . ALA A 1 97 ? -11.884 5.374 26.740 1.00 92.06 97 ALA A CA 1
ATOM 774 C C . ALA A 1 97 ? -10.562 5.668 27.474 1.00 92.06 97 ALA A C 1
ATOM 776 O O . ALA A 1 97 ? -10.377 6.764 28.012 1.00 92.06 97 ALA A O 1
ATOM 777 N N . ARG A 1 98 ? -9.650 4.688 27.498 1.00 91.88 98 ARG A N 1
ATOM 778 C CA . ARG A 1 98 ? -8.310 4.846 28.087 1.00 91.88 98 ARG A CA 1
ATOM 779 C C . ARG A 1 98 ? -7.536 5.986 27.415 1.00 91.88 98 ARG A C 1
ATOM 781 O O . ARG A 1 98 ? -7.684 6.243 26.219 1.00 91.88 98 ARG A O 1
ATOM 788 N N . GLU A 1 99 ? -6.713 6.692 28.185 1.00 93.12 99 GLU A N 1
ATOM 789 C CA . GLU A 1 99 ? -6.084 7.937 27.722 1.00 93.12 99 GLU A CA 1
ATOM 790 C C . GLU A 1 99 ? -5.036 7.728 26.620 1.00 93.12 99 GLU A C 1
ATOM 792 O O . GLU A 1 99 ? -4.889 8.576 25.737 1.00 93.12 99 GLU A O 1
ATOM 797 N N . ASP A 1 100 ? -4.332 6.600 26.645 1.00 86.88 100 ASP A N 1
ATOM 798 C CA . ASP A 1 100 ? -3.377 6.178 25.620 1.00 86.88 100 ASP A CA 1
ATOM 799 C C . ASP A 1 100 ? -4.073 5.917 24.274 1.00 86.88 100 ASP A C 1
ATOM 801 O O . ASP A 1 100 ? -3.681 6.486 23.255 1.00 86.88 100 ASP A O 1
ATOM 805 N N . VAL A 1 101 ? -5.174 5.160 24.285 1.00 87.69 101 VAL A N 1
ATOM 806 C CA . VAL A 1 101 ? -6.028 4.881 23.122 1.00 87.69 101 VAL A CA 1
ATOM 807 C C . VAL A 1 101 ? -6.599 6.178 22.551 1.00 87.69 101 VAL A C 1
ATOM 809 O O . VAL A 1 101 ? -6.482 6.444 21.355 1.00 87.69 101 VAL A O 1
ATOM 812 N N . VAL A 1 102 ? -7.178 7.025 23.406 1.00 92.56 102 VAL A N 1
ATOM 813 C CA . VAL A 1 102 ? -7.754 8.314 22.993 1.00 92.56 102 VAL A CA 1
ATOM 814 C C . VAL A 1 102 ? -6.682 9.228 22.401 1.00 92.56 102 VAL A C 1
ATOM 816 O O . VAL A 1 102 ? -6.940 9.915 21.413 1.00 92.56 102 VAL A O 1
ATOM 819 N N . SER A 1 103 ? -5.480 9.245 22.978 1.00 90.50 103 SER A N 1
ATOM 820 C CA . SER A 1 103 ? -4.368 10.054 22.473 1.00 90.50 103 SER A CA 1
ATOM 821 C C . SER A 1 103 ? -3.838 9.539 21.135 1.00 90.50 103 SER A C 1
ATOM 823 O O . SER A 1 103 ? -3.584 10.356 20.251 1.00 90.50 103 SER A O 1
ATOM 825 N N . ALA A 1 104 ? -3.745 8.220 20.946 1.00 86.81 104 ALA A N 1
ATOM 826 C CA . ALA A 1 104 ? -3.379 7.619 19.666 1.00 86.81 104 ALA A CA 1
ATOM 827 C C . ALA A 1 104 ? -4.409 7.956 18.575 1.00 86.81 104 ALA A C 1
ATOM 829 O O . ALA A 1 104 ? -4.053 8.495 17.530 1.00 86.81 104 ALA A O 1
ATOM 830 N N . LEU A 1 105 ? -5.703 7.744 18.837 1.00 89.50 105 LEU A N 1
ATOM 831 C CA . LEU A 1 105 ? -6.775 8.087 17.893 1.00 89.50 105 LEU A CA 1
ATOM 832 C C . LEU A 1 105 ? -6.808 9.591 17.582 1.00 89.50 105 LEU A C 1
ATOM 834 O O . LEU A 1 105 ? -6.991 9.974 16.426 1.00 89.50 105 LEU A O 1
ATOM 838 N N . LYS A 1 106 ? -6.570 10.447 18.588 1.00 91.12 106 LYS A N 1
ATOM 839 C CA . LYS A 1 106 ? -6.445 11.896 18.380 1.00 91.12 106 LYS A CA 1
ATOM 840 C C . LYS A 1 106 ? -5.278 12.212 17.453 1.00 91.12 106 LYS A C 1
ATOM 842 O O . LYS A 1 106 ? -5.455 13.028 16.565 1.00 91.12 106 LYS A O 1
ATOM 847 N N . HIS A 1 107 ? -4.125 11.567 17.624 1.00 88.12 107 HIS A N 1
ATOM 848 C CA . HIS A 1 107 ? -2.967 11.788 16.760 1.00 88.12 107 HIS A CA 1
ATOM 849 C C . HIS A 1 107 ? -3.292 11.513 15.283 1.00 88.12 107 HIS A C 1
ATOM 851 O O . HIS A 1 107 ? -2.973 12.331 14.422 1.00 88.12 107 HIS A O 1
ATOM 857 N N . TYR A 1 108 ? -3.989 10.412 14.984 1.00 85.31 108 TYR A N 1
ATOM 858 C CA . TYR A 1 108 ? -4.430 10.117 13.617 1.00 85.31 108 TYR A CA 1
ATOM 859 C C . TYR A 1 108 ? -5.440 11.138 13.094 1.00 85.31 108 TYR A C 1
ATOM 861 O O . TYR A 1 108 ? -5.319 11.586 11.956 1.00 85.31 108 TYR A O 1
ATOM 869 N N . ALA A 1 109 ? -6.40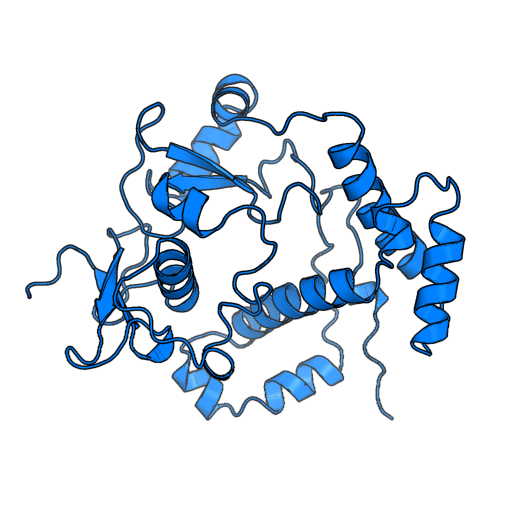4 11.539 13.924 1.00 87.62 109 ALA A N 1
ATOM 870 C CA . ALA A 1 109 ? -7.393 12.546 13.559 1.00 87.62 109 ALA A CA 1
ATOM 871 C C . ALA A 1 109 ? -6.762 13.929 13.309 1.00 87.62 109 ALA A C 1
ATOM 873 O O . ALA A 1 109 ? -7.058 14.566 12.300 1.00 87.62 109 ALA A O 1
ATOM 874 N N . ASP A 1 110 ? -5.846 14.362 14.182 1.00 87.12 110 ASP A N 1
ATOM 875 C CA . ASP A 1 110 ? -5.062 15.589 14.022 1.00 87.12 110 ASP A CA 1
ATOM 876 C C . ASP A 1 110 ? -4.255 15.541 12.727 1.00 87.12 110 ASP A C 1
ATOM 878 O O . ASP A 1 110 ? -4.304 16.489 11.956 1.00 87.12 110 ASP A O 1
ATOM 882 N N . ASN A 1 111 ? -3.533 14.446 12.460 1.00 83.56 111 ASN A N 1
ATOM 883 C CA . ASN A 1 111 ? -2.735 14.308 11.241 1.00 83.56 111 ASN A CA 1
ATOM 884 C C . ASN A 1 111 ? -3.607 14.374 9.988 1.00 83.56 111 ASN A C 1
ATOM 886 O O . ASN A 1 111 ? -3.241 15.049 9.023 1.00 83.56 111 ASN A O 1
ATOM 890 N N . PHE A 1 112 ? -4.760 13.704 10.007 1.00 83.94 112 PHE A N 1
ATOM 891 C CA . PHE A 1 112 ? -5.716 13.742 8.911 1.00 83.94 112 PHE A CA 1
ATOM 892 C C . PHE A 1 112 ? -6.199 15.178 8.667 1.00 83.94 112 PHE A C 1
ATOM 894 O O . PHE A 1 112 ? -6.073 15.689 7.550 1.00 83.94 112 PHE A O 1
ATOM 901 N N . ARG A 1 113 ? -6.668 15.859 9.724 1.00 82.88 113 ARG A N 1
ATOM 902 C CA . ARG A 1 113 ? -7.139 17.253 9.678 1.00 82.88 113 ARG A CA 1
ATOM 903 C C . ARG A 1 113 ? -6.049 18.212 9.237 1.00 82.88 113 ARG A C 1
ATOM 905 O O . ARG A 1 113 ? -6.264 18.997 8.322 1.00 82.88 113 ARG A O 1
ATOM 912 N N . ASP A 1 114 ? -4.869 18.137 9.836 1.00 82.44 114 ASP A N 1
ATOM 913 C CA . ASP A 1 114 ? -3.739 19.002 9.510 1.00 82.44 114 ASP A CA 1
ATOM 914 C C . ASP A 1 114 ? -3.343 18.869 8.043 1.00 82.44 114 ASP A C 1
ATOM 916 O O . ASP A 1 114 ? -3.014 19.862 7.397 1.00 82.44 114 ASP A O 1
ATOM 920 N N . LYS A 1 115 ? -3.388 17.657 7.490 1.00 78.00 115 LYS A N 1
ATOM 921 C CA . LYS A 1 115 ? -3.047 17.416 6.085 1.00 78.00 115 LYS A CA 1
ATOM 922 C C . LYS A 1 115 ? -4.152 17.851 5.133 1.00 78.00 115 LYS A C 1
ATOM 924 O O . LYS A 1 115 ? -3.826 18.308 4.041 1.00 78.00 115 LYS A O 1
ATOM 929 N N . ALA A 1 116 ? -5.412 17.753 5.548 1.00 75.12 116 ALA A N 1
ATOM 930 C CA . ALA A 1 116 ? -6.546 18.278 4.795 1.00 75.12 116 ALA A CA 1
ATOM 931 C C . ALA A 1 116 ? -6.586 19.820 4.801 1.00 75.12 116 ALA A C 1
ATOM 933 O O . ALA A 1 116 ? -6.847 20.427 3.769 1.00 75.12 116 ALA A O 1
ATOM 934 N N . LEU A 1 117 ? -6.289 20.455 5.940 1.00 73.81 117 LEU A N 1
ATOM 935 C CA . LEU A 1 117 ? -6.461 21.897 6.152 1.00 73.81 117 LEU A CA 1
ATOM 936 C C . LEU A 1 117 ? -5.217 22.723 5.806 1.00 73.81 117 LEU A C 1
ATOM 938 O O . LEU A 1 117 ? -5.326 23.793 5.214 1.00 73.81 117 LEU A O 1
ATOM 942 N N . LYS A 1 118 ? -4.014 22.269 6.184 1.00 69.88 118 LYS A N 1
ATOM 943 C CA . LYS A 1 118 ? -2.790 23.091 6.093 1.00 69.88 118 LYS A CA 1
ATOM 944 C C . LYS A 1 118 ? -2.095 23.008 4.733 1.00 69.88 118 LYS A C 1
ATOM 946 O O . LYS A 1 118 ? -0.963 23.476 4.623 1.00 69.88 118 LYS A O 1
ATOM 951 N N . ASN A 1 119 ? -2.710 22.382 3.722 1.00 66.31 119 ASN A N 1
ATOM 952 C CA . ASN A 1 119 ? -2.093 22.127 2.412 1.00 66.31 119 ASN A CA 1
ATOM 953 C C . ASN A 1 119 ? -0.653 21.600 2.538 1.00 66.31 119 ASN A C 1
ATOM 955 O O . ASN A 1 119 ? 0.239 21.984 1.776 1.00 66.31 119 ASN A O 1
ATOM 959 N N . ARG A 1 120 ? -0.391 20.746 3.542 1.00 75.56 120 ARG A N 1
ATOM 960 C CA . ARG A 1 120 ? 0.935 20.152 3.711 1.00 75.56 120 ARG A CA 1
ATOM 961 C C . ARG A 1 120 ? 1.221 19.305 2.484 1.00 75.56 120 ARG A C 1
ATOM 963 O O . ARG A 1 120 ? 0.630 18.245 2.288 1.00 75.56 120 ARG A O 1
ATOM 970 N N . ARG A 1 121 ? 2.131 19.807 1.656 1.00 84.94 121 ARG A N 1
ATOM 971 C CA . ARG A 1 121 ? 2.556 19.135 0.439 1.00 84.94 121 ARG A CA 1
ATOM 972 C C . ARG A 1 121 ? 3.290 17.845 0.817 1.00 84.94 121 ARG A C 1
ATOM 974 O O . ARG A 1 121 ? 4.267 17.896 1.561 1.00 84.94 121 ARG A O 1
ATOM 981 N N . LYS A 1 122 ? 2.824 16.722 0.268 1.00 88.69 122 LYS A N 1
ATOM 982 C CA . LYS A 1 122 ? 3.538 15.438 0.267 1.00 88.69 122 LYS A CA 1
ATOM 983 C C . LYS A 1 122 ? 4.891 15.604 -0.415 1.00 88.69 122 LYS A C 1
ATOM 985 O O . LYS A 1 122 ? 4.981 16.333 -1.409 1.00 88.69 122 LYS A O 1
ATOM 990 N N . TYR A 1 123 ? 5.925 14.908 0.039 1.00 92.75 123 TYR A N 1
ATOM 991 C CA . TYR A 1 123 ? 7.126 14.818 -0.775 1.00 92.75 123 TYR A CA 1
ATOM 992 C C . TYR A 1 123 ? 6.790 14.182 -2.118 1.00 92.75 123 TYR A C 1
ATOM 994 O O . TYR A 1 123 ? 6.059 13.202 -2.225 1.00 92.75 123 TYR A O 1
ATOM 1002 N N . THR A 1 124 ? 7.310 14.804 -3.163 1.00 94.25 124 THR A N 1
ATOM 1003 C CA . THR A 1 124 ? 7.295 14.265 -4.514 1.00 94.25 124 THR A CA 1
ATOM 1004 C C . THR A 1 124 ? 8.523 13.393 -4.716 1.00 94.25 124 THR A C 1
ATOM 1006 O O . THR A 1 124 ? 9.509 13.484 -3.979 1.00 94.25 124 THR A O 1
ATOM 1009 N N . ILE A 1 125 ? 8.516 12.599 -5.782 1.00 96.25 125 ILE A N 1
ATOM 1010 C CA . ILE A 1 125 ? 9.696 11.829 -6.167 1.00 96.25 125 ILE A CA 1
ATOM 1011 C C . ILE A 1 125 ? 10.940 12.713 -6.365 1.00 96.25 125 ILE A C 1
ATOM 1013 O O . ILE A 1 125 ? 12.044 12.317 -5.992 1.00 96.25 125 ILE A O 1
ATOM 1017 N N . SER A 1 126 ? 10.761 13.937 -6.871 1.00 97.06 126 SER A N 1
ATOM 1018 C CA . SER A 1 126 ? 11.834 14.926 -7.009 1.00 97.06 126 SER A CA 1
ATOM 1019 C C . SER A 1 126 ? 12.375 15.379 -5.652 1.00 97.06 126 SER A C 1
ATOM 1021 O O . SER A 1 126 ? 13.588 15.503 -5.493 1.00 97.06 126 SER A O 1
ATOM 1023 N N . ASP A 1 127 ? 11.501 15.586 -4.659 1.00 95.88 127 ASP A N 1
ATOM 1024 C CA . ASP A 1 127 ? 11.926 15.952 -3.303 1.00 95.88 127 ASP A CA 1
ATOM 1025 C C . ASP A 1 127 ? 12.773 14.839 -2.685 1.00 95.88 127 ASP A C 1
ATOM 1027 O O . ASP A 1 127 ? 13.855 15.111 -2.166 1.00 95.88 127 ASP A O 1
ATOM 1031 N N . VAL A 1 128 ? 12.320 13.586 -2.794 1.00 96.06 128 VAL A N 1
ATOM 1032 C CA . VAL A 1 128 ? 13.049 12.423 -2.269 1.00 96.06 128 VAL A CA 1
ATOM 1033 C C . VAL A 1 128 ? 14.381 12.237 -2.986 1.00 96.06 128 VAL A C 1
ATOM 1035 O O . VAL A 1 128 ? 15.406 12.074 -2.328 1.00 96.06 128 VAL A O 1
ATOM 1038 N N . ARG A 1 129 ? 14.414 12.357 -4.316 1.00 96.50 129 ARG A N 1
ATOM 1039 C CA . ARG A 1 129 ? 15.655 12.233 -5.091 1.00 96.50 129 ARG A CA 1
ATOM 1040 C C . ARG A 1 129 ? 16.692 13.298 -4.727 1.00 96.50 129 ARG A C 1
ATOM 1042 O O . ARG A 1 129 ? 17.876 12.982 -4.642 1.00 96.50 129 ARG A O 1
ATOM 1049 N N . VAL A 1 130 ? 16.269 14.550 -4.553 1.00 96.81 130 VAL A N 1
ATOM 1050 C CA . VAL A 1 130 ? 17.186 15.679 -4.321 1.00 96.81 130 VAL A CA 1
ATOM 1051 C C . VAL A 1 130 ? 17.581 15.787 -2.851 1.00 96.81 130 VAL A C 1
ATOM 1053 O O . VAL A 1 130 ? 18.763 15.901 -2.542 1.00 96.81 130 VAL A O 1
ATOM 1056 N N . ARG A 1 131 ? 16.607 15.754 -1.936 1.00 96.31 131 ARG A N 1
ATOM 1057 C CA . ARG A 1 131 ? 16.825 16.021 -0.503 1.00 96.31 131 ARG A CA 1
ATOM 1058 C C . ARG A 1 131 ? 17.195 14.768 0.281 1.00 96.31 131 ARG A C 1
ATOM 1060 O O . ARG A 1 131 ? 17.940 14.856 1.250 1.00 96.31 131 ARG A O 1
ATOM 1067 N N . TYR A 1 132 ? 16.700 13.611 -0.148 1.00 96.25 132 TYR A N 1
ATOM 1068 C CA . TYR A 1 132 ? 16.873 12.325 0.530 1.00 96.25 132 TYR A CA 1
ATOM 1069 C C . TYR A 1 132 ? 17.558 11.306 -0.384 1.00 96.25 132 TYR A C 1
ATOM 1071 O O . TYR A 1 132 ? 17.195 10.131 -0.409 1.00 96.25 132 TYR A O 1
ATOM 1079 N N . ARG A 1 133 ? 18.572 11.752 -1.139 1.00 97.06 133 ARG A N 1
ATOM 1080 C CA . ARG A 1 133 ? 19.238 10.970 -2.192 1.00 97.06 133 ARG A CA 1
ATOM 1081 C C . ARG A 1 133 ? 19.666 9.568 -1.754 1.00 97.06 133 ARG A C 1
ATOM 1083 O O . ARG A 1 133 ? 1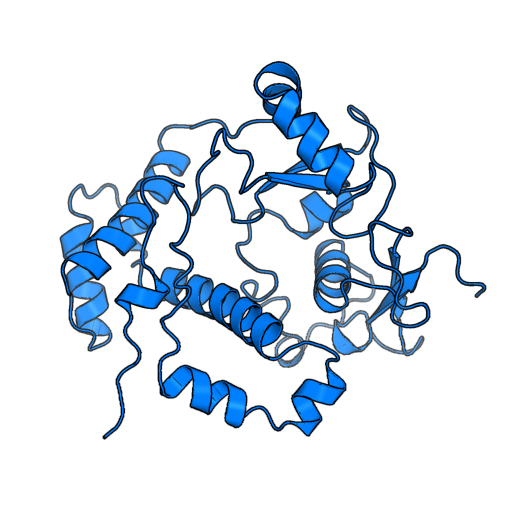9.386 8.606 -2.457 1.00 97.06 133 ARG A O 1
ATOM 1090 N N . SER A 1 134 ? 20.286 9.442 -0.580 1.00 97.25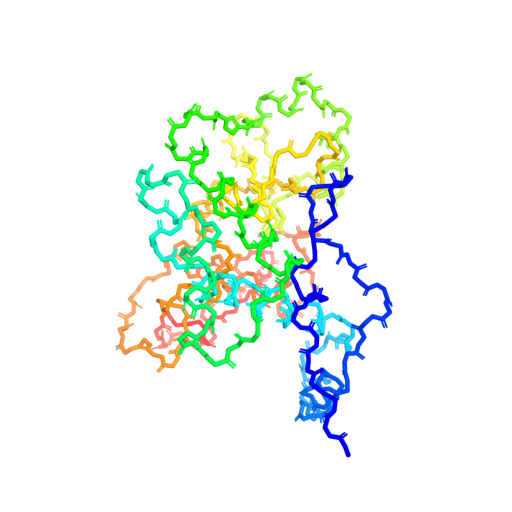 134 SER A N 1
ATOM 1091 C CA . SER A 1 134 ? 20.695 8.133 -0.051 1.00 97.25 134 SER A CA 1
ATOM 1092 C C . SER A 1 134 ? 19.499 7.196 0.156 1.00 97.25 134 SER A C 1
ATOM 1094 O O . SER A 1 134 ? 19.589 6.020 -0.176 1.00 97.25 134 SER A O 1
ATOM 1096 N N . LYS A 1 135 ? 18.352 7.713 0.621 1.00 97.19 135 LYS A N 1
ATOM 1097 C CA . LYS A 1 135 ? 17.119 6.924 0.767 1.00 97.19 135 LYS A CA 1
ATOM 1098 C C . LYS A 1 135 ? 16.479 6.594 -0.571 1.00 97.19 135 LYS A C 1
ATOM 1100 O O . LYS A 1 135 ? 16.012 5.476 -0.746 1.00 97.19 135 LYS A O 1
ATOM 1105 N N . PHE A 1 136 ? 16.506 7.524 -1.524 1.00 97.56 136 PHE A N 1
ATOM 1106 C CA . PHE A 1 136 ? 16.081 7.256 -2.896 1.00 97.56 136 PHE A CA 1
ATOM 1107 C C . PHE A 1 136 ? 16.852 6.066 -3.491 1.00 97.56 136 PHE A C 1
ATOM 1109 O O . PHE A 1 136 ? 16.244 5.114 -3.974 1.00 97.56 136 PHE A O 1
ATOM 1116 N N . GLU A 1 137 ? 18.184 6.101 -3.413 1.00 97.75 137 GLU A N 1
ATOM 1117 C CA . GLU A 1 137 ? 19.067 5.047 -3.926 1.00 97.75 137 GLU A CA 1
ATOM 1118 C C . GLU A 1 137 ? 18.887 3.730 -3.152 1.00 97.75 137 GLU A C 1
ATOM 1120 O O . GLU A 1 137 ? 18.811 2.667 -3.765 1.00 97.75 137 GLU A O 1
ATOM 1125 N N . GLU A 1 138 ? 18.731 3.790 -1.826 1.00 97.50 138 GLU A N 1
ATOM 1126 C CA . GLU A 1 138 ? 18.466 2.622 -0.977 1.00 97.50 138 GLU A CA 1
ATOM 1127 C C . GLU A 1 138 ? 17.154 1.919 -1.360 1.00 97.50 138 GLU A C 1
ATOM 1129 O O . GLU A 1 138 ? 17.138 0.703 -1.551 1.00 97.50 138 GLU A O 1
ATOM 1134 N N . ILE A 1 139 ? 16.053 2.667 -1.484 1.00 96.69 139 ILE A N 1
ATOM 1135 C CA . ILE A 1 139 ? 14.737 2.114 -1.832 1.00 96.69 139 ILE A CA 1
ATOM 1136 C C . ILE A 1 139 ? 14.770 1.548 -3.252 1.00 96.69 139 ILE A C 1
ATOM 1138 O O . ILE A 1 139 ? 14.359 0.409 -3.467 1.00 96.69 139 ILE A O 1
ATOM 1142 N N . LEU A 1 140 ? 15.304 2.304 -4.217 1.00 97.06 140 LEU A N 1
ATOM 1143 C CA . LEU A 1 140 ? 15.374 1.858 -5.608 1.00 97.06 140 LEU A CA 1
ATOM 1144 C C . LEU A 1 140 ? 16.262 0.615 -5.759 1.00 97.06 140 LEU A C 1
ATOM 1146 O O . LEU A 1 140 ? 15.906 -0.303 -6.496 1.00 97.06 140 LEU A O 1
ATOM 1150 N N . GLY A 1 141 ? 17.379 0.562 -5.028 1.00 96.94 141 GLY A N 1
ATOM 1151 C CA . GLY A 1 141 ? 18.276 -0.589 -4.977 1.00 96.94 141 GLY A CA 1
ATOM 1152 C C . GLY A 1 141 ? 17.607 -1.825 -4.376 1.00 96.94 141 GLY A C 1
ATOM 1153 O O . GLY A 1 141 ? 17.656 -2.893 -4.983 1.00 96.94 141 GLY A O 1
ATOM 1154 N N . LYS A 1 142 ? 16.901 -1.682 -3.243 1.00 94.25 142 LYS A N 1
ATOM 1155 C CA . LYS A 1 142 ? 16.084 -2.764 -2.651 1.00 94.25 142 LYS A CA 1
ATOM 1156 C C . LYS A 1 142 ? 15.000 -3.264 -3.603 1.00 94.25 142 LYS A C 1
ATOM 1158 O O . LYS A 1 142 ? 14.644 -4.438 -3.562 1.00 94.25 142 LYS A O 1
ATOM 1163 N N . GLN A 1 143 ? 14.484 -2.374 -4.446 1.00 96.25 143 GLN A N 1
ATOM 1164 C CA . GLN A 1 143 ? 13.497 -2.692 -5.467 1.00 96.25 143 GLN A CA 1
ATOM 1165 C C . GLN A 1 143 ? 14.107 -3.157 -6.802 1.00 96.25 143 GLN A C 1
ATOM 1167 O O . GLN A 1 143 ? 13.382 -3.318 -7.781 1.00 96.25 143 GLN A O 1
ATOM 1172 N N . CYS A 1 144 ? 15.430 -3.328 -6.884 1.00 96.75 144 CYS A N 1
ATOM 1173 C CA . CYS A 1 144 ? 16.138 -3.709 -8.109 1.00 96.75 144 CYS A CA 1
ATOM 1174 C C . CYS A 1 144 ? 15.776 -2.837 -9.330 1.00 96.75 144 CYS A C 1
ATOM 1176 O O . CYS A 1 144 ? 15.707 -3.337 -10.450 1.00 96.75 144 CYS A O 1
ATOM 1178 N N . GLY A 1 145 ? 15.494 -1.544 -9.124 1.00 97.25 145 GLY A N 1
ATOM 1179 C CA . GLY A 1 145 ? 15.072 -0.641 -10.202 1.00 97.25 145 GLY A CA 1
ATOM 1180 C C . GLY A 1 145 ? 13.658 -0.893 -10.746 1.00 97.25 145 GLY A C 1
ATOM 1181 O O . GLY A 1 145 ? 13.315 -0.378 -11.806 1.00 97.25 145 GLY A O 1
ATOM 1182 N N . ARG A 1 146 ? 12.828 -1.684 -10.057 1.00 98.00 146 ARG A N 1
ATOM 1183 C CA . ARG A 1 146 ? 11.508 -2.133 -10.525 1.00 98.00 146 ARG A CA 1
ATOM 1184 C C . ARG A 1 146 ? 10.367 -1.654 -9.634 1.00 98.00 146 ARG A C 1
ATOM 1186 O O . ARG A 1 146 ? 10.545 -1.320 -8.465 1.00 98.00 146 ARG A O 1
ATOM 1193 N N . CYS A 1 147 ? 9.161 -1.627 -10.195 1.00 97.75 147 CYS A N 1
ATOM 1194 C CA . CYS A 1 147 ? 7.926 -1.328 -9.480 1.00 97.75 147 CYS A CA 1
ATOM 1195 C C . CYS A 1 147 ? 7.732 -2.320 -8.331 1.00 97.75 147 CYS A C 1
ATOM 1197 O O . CYS A 1 147 ? 7.717 -3.529 -8.569 1.00 97.75 147 CYS A O 1
ATOM 1199 N N . ALA A 1 148 ? 7.503 -1.817 -7.113 1.00 94.25 148 ALA A N 1
ATOM 1200 C CA . ALA A 1 148 ? 7.325 -2.667 -5.936 1.00 94.25 148 ALA A CA 1
ATOM 1201 C C . ALA A 1 148 ? 6.145 -3.644 -6.066 1.00 94.25 148 ALA A C 1
ATOM 1203 O O . ALA A 1 148 ? 6.163 -4.722 -5.477 1.00 94.25 148 ALA A O 1
ATOM 1204 N N . THR A 1 149 ? 5.135 -3.281 -6.863 1.00 91.94 149 THR A N 1
ATOM 1205 C CA . THR A 1 149 ? 3.925 -4.084 -7.060 1.00 91.94 149 THR A CA 1
ATOM 1206 C C . THR A 1 149 ? 4.011 -5.028 -8.257 1.00 91.94 149 THR A C 1
ATOM 1208 O O . THR A 1 149 ? 3.771 -6.220 -8.104 1.00 91.94 149 THR A O 1
ATOM 1211 N N . CYS A 1 150 ? 4.301 -4.522 -9.460 1.00 93.38 150 CYS A N 1
ATOM 1212 C CA . CYS A 1 150 ? 4.207 -5.322 -10.692 1.00 93.38 150 CYS A CA 1
ATOM 1213 C C . CYS A 1 150 ? 5.551 -5.676 -11.316 1.00 93.38 150 CYS A C 1
ATOM 1215 O O . CYS A 1 150 ? 5.581 -6.400 -12.299 1.00 93.38 150 CYS A O 1
ATOM 1217 N N . GLY A 1 151 ? 6.658 -5.144 -10.809 1.00 94.88 151 GLY A N 1
ATOM 1218 C CA . GLY A 1 151 ? 7.980 -5.473 -11.323 1.00 94.88 151 GLY A CA 1
ATOM 1219 C C . GLY A 1 151 ? 8.348 -4.832 -12.659 1.00 94.88 151 GLY A C 1
ATOM 1220 O O . GLY A 1 151 ? 9.457 -5.052 -13.136 1.00 94.88 151 GLY A O 1
ATOM 1221 N N . THR A 1 152 ? 7.471 -4.022 -13.264 1.00 97.19 152 THR A N 1
ATOM 1222 C CA . THR A 1 152 ? 7.818 -3.192 -14.431 1.00 97.19 152 THR A CA 1
ATOM 1223 C C . THR A 1 152 ? 9.044 -2.340 -14.104 1.00 97.19 152 THR A C 1
ATOM 1225 O O . THR A 1 152 ? 9.134 -1.784 -13.005 1.00 97.19 152 THR A O 1
ATOM 1228 N N . GLU A 1 153 ? 9.986 -2.249 -15.039 1.00 97.75 153 GLU A N 1
ATOM 1229 C CA . GLU A 1 153 ? 11.191 -1.437 -14.874 1.00 97.75 153 GLU A CA 1
ATOM 1230 C C . GLU A 1 153 ? 10.835 0.043 -14.701 1.00 97.75 153 GLU A C 1
ATOM 1232 O O . GLU A 1 153 ? 9.913 0.562 -15.339 1.00 97.75 153 GLU A O 1
ATOM 1237 N N . LEU A 1 154 ? 11.525 0.713 -13.780 1.00 97.81 154 LEU A N 1
ATOM 1238 C CA . LEU A 1 154 ? 11.247 2.095 -13.433 1.00 97.81 154 LEU A CA 1
ATOM 1239 C C . LEU A 1 154 ? 12.330 3.018 -13.973 1.00 97.81 154 LEU A C 1
ATOM 1241 O O . LEU A 1 154 ? 13.509 2.895 -13.647 1.00 97.81 154 LEU A O 1
ATOM 1245 N N . HIS A 1 155 ? 11.889 4.045 -14.685 1.00 97.19 155 HIS A N 1
ATOM 1246 C CA . HIS A 1 155 ? 12.737 5.119 -15.169 1.00 97.19 155 HIS A CA 1
ATOM 1247 C C . HIS A 1 155 ? 12.259 6.443 -14.569 1.00 97.19 155 HIS A C 1
ATOM 1249 O O . HIS A 1 155 ? 11.116 6.873 -14.765 1.00 97.19 155 HIS A O 1
ATOM 1255 N N . TYR A 1 156 ? 13.141 7.096 -13.807 1.00 96.62 156 TYR A N 1
ATOM 1256 C CA . TYR A 1 156 ? 12.848 8.403 -13.222 1.00 96.62 156 TYR A CA 1
ATOM 1257 C C . TYR A 1 156 ? 12.502 9.418 -14.319 1.00 96.62 156 TYR A C 1
ATOM 1259 O O . TYR A 1 156 ? 13.216 9.530 -15.312 1.00 96.62 156 TYR A O 1
ATOM 1267 N N . GLY A 1 157 ? 11.434 10.191 -14.110 1.00 95.38 157 GLY 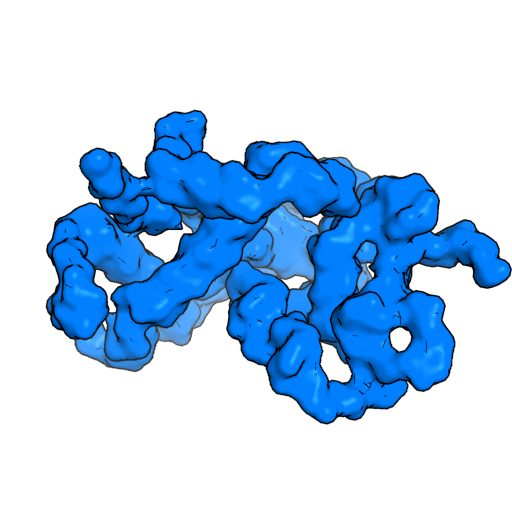A N 1
ATOM 1268 C CA . GLY A 1 157 ? 10.959 11.191 -15.071 1.00 95.38 157 GLY A CA 1
ATOM 1269 C C . GLY A 1 157 ? 10.131 10.619 -16.225 1.00 95.38 157 GLY A C 1
ATOM 1270 O O . GLY A 1 157 ? 9.618 11.397 -17.021 1.00 95.38 157 GLY A O 1
ATOM 1271 N N . SER A 1 158 ? 9.974 9.294 -16.303 1.00 96.75 158 SER A N 1
ATOM 1272 C CA . SER A 1 158 ? 9.105 8.629 -17.276 1.00 96.75 158 SER A CA 1
ATOM 1273 C C . SER A 1 158 ? 7.908 7.979 -16.579 1.00 96.75 158 SER A C 1
ATOM 1275 O O . SER A 1 158 ? 6.833 8.566 -16.550 1.00 96.75 158 SER A O 1
ATOM 1277 N N . ASN A 1 159 ? 8.083 6.807 -15.963 1.00 96.38 159 ASN A N 1
ATOM 1278 C CA . ASN A 1 159 ? 6.978 6.011 -15.410 1.00 96.38 159 ASN A CA 1
ATOM 1279 C C . ASN A 1 159 ? 7.043 5.822 -13.883 1.00 96.38 159 ASN A C 1
ATOM 1281 O O . ASN A 1 159 ? 6.132 5.229 -13.305 1.00 96.38 159 ASN A O 1
ATOM 1285 N N . MET A 1 160 ? 8.106 6.301 -13.233 1.00 97.81 160 MET A N 1
ATOM 1286 C CA . MET A 1 160 ? 8.369 6.120 -11.805 1.00 97.81 160 MET A CA 1
ATOM 1287 C C . MET A 1 160 ? 7.606 7.135 -10.946 1.00 97.81 160 MET A C 1
ATOM 1289 O O . MET A 1 160 ? 7.755 8.343 -11.121 1.00 97.81 160 MET A O 1
ATOM 1293 N N . GLN A 1 161 ? 6.847 6.638 -9.973 1.00 97.12 161 GLN A N 1
ATOM 1294 C CA . GLN A 1 161 ? 6.100 7.419 -8.991 1.00 97.12 161 GLN A CA 1
ATOM 1295 C C . GLN A 1 161 ? 6.595 7.097 -7.581 1.00 97.12 161 GLN A C 1
ATOM 1297 O O . GLN A 1 161 ? 6.883 5.940 -7.269 1.00 97.12 161 GLN A O 1
ATOM 1302 N N . LEU A 1 162 ? 6.685 8.121 -6.733 1.00 96.06 162 LEU A N 1
ATOM 1303 C CA . LEU A 1 162 ? 6.831 7.935 -5.293 1.00 96.06 162 LEU A CA 1
ATOM 1304 C C . LEU A 1 162 ? 5.446 7.706 -4.702 1.00 96.06 162 LEU A C 1
ATOM 1306 O O . LEU A 1 162 ? 4.527 8.471 -4.984 1.00 96.06 162 LEU A O 1
ATOM 1310 N N . ASP A 1 163 ? 5.334 6.693 -3.858 1.00 93.38 163 ASP A N 1
ATOM 1311 C CA . ASP A 1 163 ? 4.104 6.376 -3.158 1.00 93.38 163 ASP A CA 1
ATOM 1312 C C . ASP A 1 163 ? 4.381 6.044 -1.689 1.00 93.38 163 ASP A C 1
ATOM 1314 O O . ASP A 1 163 ? 5.482 5.619 -1.319 1.00 93.38 163 ASP A O 1
ATOM 1318 N N . HIS A 1 164 ? 3.362 6.232 -0.853 1.00 89.62 164 HIS A N 1
ATOM 1319 C CA . HIS A 1 164 ? 3.418 5.848 0.547 1.00 89.62 164 HIS A CA 1
ATOM 1320 C C . HIS A 1 164 ? 2.904 4.428 0.756 1.00 89.62 164 HIS A C 1
ATOM 1322 O O . HIS A 1 164 ? 1.788 4.110 0.343 1.00 89.62 164 HIS A O 1
ATOM 1328 N N . ILE A 1 165 ? 3.663 3.593 1.467 1.00 83.75 165 ILE A N 1
ATOM 1329 C CA . ILE A 1 165 ? 3.218 2.240 1.850 1.00 83.75 165 ILE A CA 1
ATOM 1330 C C . ILE A 1 165 ? 1.923 2.339 2.669 1.00 83.75 165 ILE A C 1
ATOM 1332 O O . ILE A 1 165 ? 0.941 1.653 2.393 1.00 83.75 165 ILE A O 1
ATOM 1336 N N . PHE A 1 166 ? 1.908 3.266 3.622 1.00 77.44 166 PHE A N 1
ATOM 1337 C CA . PHE A 1 166 ? 0.773 3.651 4.441 1.00 77.44 166 PHE A CA 1
ATOM 1338 C C . PHE A 1 166 ? 0.290 5.045 4.038 1.00 77.44 166 PHE A C 1
ATOM 1340 O O . PHE A 1 166 ? 1.127 5.948 3.967 1.00 77.44 166 PHE A O 1
ATOM 1347 N N . PRO A 1 167 ? -1.010 5.286 3.787 1.00 78.44 167 PRO A N 1
ATOM 1348 C CA . PRO A 1 167 ? -1.430 6.537 3.173 1.00 78.44 167 PRO A CA 1
ATOM 1349 C C . PRO A 1 167 ? -0.993 7.766 3.936 1.00 78.44 167 PRO A C 1
ATOM 1351 O O . PRO A 1 167 ? -1.033 7.818 5.167 1.00 78.44 167 PRO A O 1
ATOM 1354 N N . TRP A 1 168 ? -0.703 8.801 3.160 1.00 80.69 168 TRP A N 1
ATOM 1355 C CA . TRP A 1 168 ? -0.303 10.103 3.658 1.00 80.69 168 TRP A CA 1
ATOM 1356 C C . TRP A 1 168 ? -1.211 10.663 4.752 1.00 80.69 168 TRP A C 1
ATOM 1358 O O . TRP A 1 168 ? -0.747 11.306 5.684 1.00 80.69 168 TRP A O 1
ATOM 1368 N N . HIS A 1 169 ? -2.521 10.460 4.652 1.00 76.69 169 HIS A N 1
ATOM 1369 C CA . HIS A 1 169 ? -3.444 11.038 5.625 1.00 76.69 169 HIS A CA 1
ATOM 1370 C C . HIS A 1 169 ? -3.388 10.355 6.996 1.00 76.69 169 HIS A C 1
ATOM 1372 O O . HIS A 1 169 ? -3.770 10.970 7.987 1.00 76.69 169 HIS A O 1
ATOM 1378 N N . PHE A 1 170 ? -2.869 9.127 7.065 1.00 72.19 170 PHE A N 1
ATOM 1379 C CA . PHE A 1 170 ? -2.747 8.370 8.309 1.00 72.19 170 PHE A CA 1
ATOM 1380 C C . PHE A 1 170 ? -1.295 8.242 8.803 1.00 72.19 170 PHE A C 1
ATOM 1382 O O . PHE A 1 170 ? -1.087 8.014 9.991 1.00 72.19 170 PHE A O 1
ATOM 1389 N N . GLY A 1 171 ? -0.294 8.391 7.932 1.00 70.19 171 GLY A N 1
ATOM 1390 C CA . GLY A 1 171 ? 1.131 8.349 8.287 1.00 70.19 171 GLY A CA 1
ATOM 1391 C C . GLY A 1 171 ? 1.902 9.534 7.721 1.00 70.19 171 GLY A C 1
ATOM 1392 O O . GLY A 1 171 ? 1.414 10.233 6.847 1.00 70.19 171 GLY A O 1
ATOM 1393 N N . ASP A 1 172 ? 3.105 9.794 8.221 1.00 72.50 172 ASP A N 1
ATOM 1394 C CA . ASP A 1 172 ? 3.924 10.938 7.802 1.00 72.50 172 ASP A CA 1
ATOM 1395 C C . ASP A 1 172 ? 4.840 10.647 6.600 1.00 72.50 172 ASP A C 1
ATOM 1397 O O . ASP A 1 172 ? 4.763 9.593 5.963 1.00 72.50 172 ASP A O 1
ATOM 1401 N N . ASP A 1 173 ? 5.686 11.632 6.280 1.00 84.56 173 ASP A N 1
ATOM 1402 C CA . ASP A 1 173 ? 6.755 11.591 5.274 1.00 84.56 173 ASP A CA 1
ATOM 1403 C C . ASP A 1 173 ? 8.057 11.481 6.066 1.00 84.56 173 ASP A C 1
ATOM 1405 O O . ASP A 1 173 ? 8.778 12.473 6.232 1.00 84.56 173 ASP A O 1
ATOM 1409 N N . PRO A 1 174 ? 8.322 10.325 6.699 1.00 83.88 174 PRO A N 1
ATOM 1410 C CA . PRO A 1 174 ? 9.473 10.209 7.563 1.00 83.88 174 PRO A CA 1
ATOM 1411 C C . PRO A 1 174 ? 10.732 10.329 6.707 1.00 83.88 174 PRO A C 1
ATOM 1413 O O . PRO A 1 174 ? 10.892 9.639 5.702 1.00 83.88 174 PRO A O 1
ATOM 1416 N N . SER A 1 175 ? 11.670 11.172 7.135 1.00 86.94 175 SER A N 1
ATOM 1417 C CA . SER A 1 175 ? 12.969 11.336 6.470 1.00 86.94 175 SER A CA 1
ATOM 1418 C C . SER A 1 175 ? 13.794 10.043 6.424 1.00 86.94 175 SER A C 1
ATOM 1420 O O . SER A 1 175 ? 14.733 9.938 5.637 1.00 86.94 175 SER A O 1
ATOM 1422 N N . SER A 1 176 ? 13.442 9.048 7.245 1.00 88.88 176 SER A N 1
ATOM 1423 C CA . SER A 1 176 ? 14.011 7.701 7.211 1.00 88.88 176 SER A CA 1
ATOM 1424 C C . SER A 1 176 ? 13.633 6.914 5.950 1.00 88.88 176 SER A C 1
ATOM 1426 O O . SER A 1 176 ? 14.298 5.925 5.645 1.00 88.88 176 SER A O 1
ATOM 1428 N N . GLY A 1 177 ? 12.591 7.330 5.221 1.00 89.31 177 GLY A N 1
ATOM 1429 C CA . GLY A 1 177 ? 12.070 6.644 4.040 1.00 89.31 177 GLY A CA 1
ATOM 1430 C C . GLY A 1 177 ? 11.327 5.341 4.335 1.00 89.31 177 GLY A C 1
ATOM 1431 O O . GLY A 1 177 ? 11.007 4.600 3.412 1.00 89.31 177 GLY A O 1
ATOM 1432 N N . THR A 1 178 ? 11.021 5.050 5.604 1.00 86.88 178 THR A N 1
ATOM 1433 C CA . THR A 1 178 ? 10.363 3.799 6.028 1.00 86.88 178 THR A CA 1
ATOM 1434 C C . THR A 1 178 ? 8.945 3.634 5.490 1.00 86.88 178 THR A C 1
ATOM 1436 O O . THR A 1 178 ? 8.449 2.513 5.434 1.00 86.88 178 THR A O 1
ATOM 1439 N N . ASN A 1 179 ? 8.300 4.732 5.090 1.00 89.06 179 ASN A N 1
ATOM 1440 C CA . ASN A 1 179 ? 6.959 4.734 4.517 1.00 89.06 179 ASN A CA 1
ATOM 1441 C C . ASN A 1 179 ? 6.956 4.972 2.996 1.00 89.06 179 ASN A C 1
ATOM 1443 O O . ASN A 1 179 ? 5.900 5.230 2.433 1.00 89.06 179 ASN A O 1
ATOM 1447 N N . TRP A 1 180 ? 8.106 4.933 2.322 1.00 93.56 180 TRP A N 1
ATOM 1448 C CA . TRP A 1 180 ? 8.201 5.202 0.885 1.00 93.56 180 TRP A CA 1
ATOM 1449 C C . TRP A 1 180 ? 8.431 3.926 0.079 1.00 93.56 180 TRP A C 1
ATOM 1451 O O . TRP A 1 180 ? 9.169 3.033 0.490 1.00 93.56 180 TRP A O 1
ATOM 1461 N N . GLN A 1 181 ? 7.838 3.884 -1.108 1.00 95.00 181 GLN A N 1
ATOM 1462 C CA . GLN A 1 181 ? 8.091 2.884 -2.143 1.00 95.00 181 GLN A CA 1
ATOM 1463 C C . GLN A 1 181 ? 8.003 3.532 -3.529 1.00 95.00 181 GLN A C 1
ATOM 1465 O O . GLN A 1 181 ? 7.378 4.583 -3.691 1.00 95.00 181 GLN A O 1
ATOM 1470 N N . PHE A 1 182 ? 8.598 2.898 -4.542 1.00 97.50 182 PHE A N 1
ATOM 1471 C CA . PHE A 1 182 ? 8.431 3.320 -5.934 1.00 97.50 182 PHE A CA 1
ATOM 1472 C C . PHE A 1 182 ? 7.478 2.409 -6.699 1.00 97.50 182 PHE A C 1
ATOM 1474 O O . PHE A 1 182 ? 7.659 1.188 -6.752 1.00 97.50 182 PHE A O 1
ATOM 1481 N N . LEU A 1 183 ? 6.490 3.022 -7.345 1.00 96.69 183 LEU A N 1
ATOM 1482 C CA . LEU A 1 183 ? 5.491 2.357 -8.175 1.00 96.69 183 LEU A CA 1
ATOM 1483 C C . LEU A 1 183 ? 5.563 2.865 -9.614 1.00 96.69 183 LEU A C 1
ATOM 1485 O O . LEU A 1 183 ? 6.005 3.983 -9.869 1.00 96.69 183 LEU A O 1
ATOM 1489 N N . CYS A 1 184 ? 5.097 2.059 -10.568 1.00 97.38 184 CYS A N 1
ATOM 1490 C CA . CYS A 1 184 ? 4.780 2.577 -11.895 1.00 97.38 184 CYS A CA 1
ATOM 1491 C C . CYS A 1 184 ? 3.462 3.368 -11.855 1.00 97.38 184 CYS A C 1
ATOM 1493 O O . CYS A 1 184 ? 2.636 3.151 -10.962 1.00 97.38 184 CYS A O 1
ATOM 1495 N N . GLU A 1 185 ? 3.227 4.234 -12.842 1.00 95.06 185 GLU A N 1
ATOM 1496 C CA . GLU A 1 185 ? 2.012 5.059 -12.923 1.00 95.06 185 GLU A CA 1
ATOM 1497 C C . GLU A 1 185 ? 0.717 4.243 -12.768 1.00 95.06 185 GLU A C 1
ATOM 1499 O O . GLU A 1 185 ? -0.126 4.582 -11.939 1.00 95.06 185 GLU A O 1
ATOM 1504 N N . MET A 1 186 ? 0.583 3.123 -13.487 1.00 92.81 186 MET A N 1
ATOM 1505 C CA . MET A 1 186 ? -0.615 2.276 -13.416 1.00 92.81 186 MET A CA 1
ATOM 1506 C C . MET A 1 186 ? -0.849 1.688 -12.020 1.00 92.81 186 MET A C 1
ATOM 1508 O O . MET A 1 186 ? -1.989 1.605 -11.567 1.00 92.81 186 MET A O 1
ATOM 1512 N N . CYS A 1 187 ? 0.211 1.254 -11.327 1.00 91.94 187 CYS A N 1
ATOM 1513 C CA . CYS A 1 187 ? 0.074 0.718 -9.970 1.00 91.94 187 CYS A CA 1
ATOM 1514 C C . CYS A 1 187 ? -0.245 1.831 -8.972 1.00 91.94 187 CYS A C 1
ATOM 1516 O O . CYS A 1 187 ? -1.094 1.633 -8.108 1.00 91.94 187 CYS A O 1
ATOM 1518 N N . ASN A 1 188 ? 0.373 3.003 -9.130 1.00 92.06 188 ASN A N 1
ATOM 1519 C CA . ASN A 1 188 ? 0.092 4.167 -8.299 1.00 92.06 188 ASN A CA 1
ATOM 1520 C C . ASN A 1 188 ? -1.374 4.618 -8.432 1.00 92.06 188 ASN A C 1
ATOM 1522 O O . ASN A 1 188 ? -2.068 4.767 -7.428 1.00 92.06 188 ASN A O 1
ATOM 1526 N N . ARG A 1 189 ? -1.890 4.739 -9.667 1.00 89.69 189 ARG A N 1
ATOM 1527 C CA . ARG A 1 189 ? -3.312 5.036 -9.925 1.00 89.69 189 ARG A CA 1
ATOM 1528 C C . ARG A 1 189 ? -4.238 3.946 -9.389 1.00 89.69 189 ARG A C 1
ATOM 1530 O O . ARG A 1 189 ? -5.239 4.248 -8.745 1.00 89.69 189 ARG A O 1
ATOM 1537 N N . GLY A 1 190 ? -3.892 2.678 -9.620 1.00 84.75 190 GLY A N 1
ATOM 1538 C CA . GLY A 1 190 ? -4.672 1.531 -9.152 1.00 84.75 190 GLY A CA 1
ATOM 1539 C C . GLY A 1 190 ? -4.775 1.436 -7.625 1.00 84.75 190 GLY A C 1
ATOM 1540 O O . GLY A 1 190 ? -5.815 1.005 -7.113 1.00 84.75 190 GLY A O 1
ATOM 1541 N N . LYS A 1 191 ? -3.728 1.860 -6.906 1.00 85.44 191 LYS A N 1
ATOM 1542 C CA . LYS A 1 191 ? -3.712 1.989 -5.445 1.00 85.44 191 LYS A CA 1
ATOM 1543 C C . LYS A 1 191 ? -4.554 3.175 -4.970 1.00 85.44 191 LYS A C 1
ATOM 1545 O O . LYS A 1 191 ? -5.433 2.999 -4.123 1.00 85.44 191 LYS A O 1
ATOM 1550 N N . GLY A 1 192 ? -4.302 4.362 -5.524 1.00 82.94 192 GLY A N 1
ATOM 1551 C CA . GLY A 1 192 ? -4.887 5.619 -5.055 1.00 82.94 192 GLY A CA 1
ATOM 1552 C C . GLY A 1 192 ? -4.489 5.958 -3.610 1.00 82.94 192 GLY A C 1
ATOM 1553 O O . GLY A 1 192 ? -3.459 5.517 -3.107 1.00 82.94 192 GLY A O 1
ATOM 1554 N N . GLU A 1 193 ? -5.335 6.720 -2.914 1.00 68.81 193 GLU A N 1
ATOM 1555 C CA . GLU A 1 193 ? -5.116 7.154 -1.518 1.00 68.81 193 GLU A CA 1
ATOM 1556 C C . GLU A 1 193 ? -5.590 6.133 -0.467 1.00 68.81 193 GLU A C 1
ATOM 1558 O O . GLU A 1 193 ? -5.649 6.431 0.727 1.00 68.81 193 GLU A O 1
ATOM 1563 N N . TRP A 1 194 ? -5.977 4.925 -0.885 1.00 63.28 194 TRP A N 1
ATOM 1564 C CA . TRP A 1 194 ? -6.696 4.012 -0.003 1.00 63.28 194 TRP A CA 1
ATOM 1565 C C . TRP A 1 194 ? -5.754 3.195 0.898 1.00 63.28 194 TRP A C 1
ATOM 1567 O O . TRP A 1 194 ? -4.810 2.577 0.402 1.00 63.28 194 TRP A O 1
ATOM 1577 N N . PRO A 1 195 ? -6.027 3.134 2.218 1.00 53.25 195 PRO A N 1
ATOM 1578 C CA . PRO A 1 195 ? -5.149 2.513 3.213 1.00 53.25 195 PRO A CA 1
ATOM 1579 C C . PRO A 1 195 ? -4.948 1.021 3.113 1.00 53.25 195 PRO A C 1
ATOM 1581 O O . PRO A 1 195 ? -3.992 0.500 3.677 1.00 53.25 195 PRO A O 1
ATOM 1584 N N . ASN A 1 196 ? -5.828 0.328 2.407 1.00 51.66 196 ASN A N 1
ATOM 1585 C CA . ASN A 1 196 ? -5.637 -1.075 2.127 1.00 51.66 196 ASN A CA 1
ATOM 1586 C C . ASN A 1 196 ? -6.471 -1.471 0.906 1.00 51.66 196 ASN A C 1
ATOM 1588 O O . ASN A 1 196 ? -7.549 -0.914 0.678 1.00 51.66 196 ASN A O 1
ATOM 1592 N N . TYR A 1 197 ? -6.027 -2.482 0.158 1.00 50.56 197 TYR A N 1
ATOM 1593 C CA . TYR A 1 197 ? -6.812 -3.074 -0.931 1.00 50.56 197 TYR A CA 1
ATOM 1594 C C . TYR A 1 197 ? -8.164 -3.630 -0.429 1.00 50.56 197 TYR A C 1
ATOM 1596 O O . TYR A 1 197 ? -9.124 -3.673 -1.194 1.00 50.56 197 TYR A O 1
ATOM 1604 N N . VAL A 1 198 ? -8.253 -3.978 0.866 1.00 47.25 198 VAL A N 1
ATOM 1605 C CA . VAL A 1 198 ? -9.453 -4.497 1.559 1.00 47.25 198 VAL A CA 1
ATOM 1606 C C . VAL A 1 198 ? -10.422 -3.407 2.043 1.00 47.25 198 VAL A C 1
ATOM 1608 O O . VAL A 1 198 ? -11.528 -3.721 2.490 1.00 47.25 198 VAL A O 1
ATOM 1611 N N . ALA A 1 199 ? -10.003 -2.137 2.042 1.00 46.22 199 ALA A N 1
ATOM 1612 C CA . ALA A 1 199 ? -10.813 -1.037 2.572 1.00 46.22 199 ALA A CA 1
ATOM 1613 C C . ALA A 1 199 ? -11.825 -0.509 1.546 1.00 46.22 199 ALA A C 1
ATOM 1615 O O . ALA A 1 199 ? -12.827 0.091 1.925 1.00 46.22 199 ALA A O 1
ATOM 1616 N N . ASN A 1 200 ? -11.609 -0.773 0.254 1.00 48.22 200 ASN A N 1
ATOM 1617 C CA . ASN A 1 200 ? -12.643 -0.517 -0.729 1.00 48.22 200 ASN A CA 1
ATOM 1618 C C . ASN A 1 200 ? -13.639 -1.684 -0.712 1.00 48.22 200 ASN A C 1
ATOM 1620 O O . ASN A 1 200 ? -13.331 -2.781 -1.186 1.00 48.22 200 ASN A O 1
ATOM 1624 N N . TYR A 1 201 ? -14.848 -1.431 -0.197 1.00 44.94 201 TYR A N 1
ATOM 1625 C CA . TYR A 1 201 ? -15.995 -2.334 -0.333 1.00 44.94 201 TYR A CA 1
ATOM 1626 C C . TYR A 1 201 ? -16.163 -2.808 -1.783 1.00 44.94 201 TYR A C 1
ATOM 1628 O O . TYR A 1 201 ? -16.618 -3.929 -1.990 1.00 44.94 201 TYR A O 1
ATOM 1636 N N . SER A 1 202 ? -15.702 -2.019 -2.771 1.00 40.72 202 SER A N 1
ATOM 1637 C CA . SER A 1 202 ? -15.694 -2.339 -4.199 1.00 40.72 202 SER A CA 1
ATOM 1638 C C . SER A 1 202 ? -14.793 -3.522 -4.629 1.00 40.72 202 SER A C 1
ATOM 1640 O O . SER A 1 202 ? -14.750 -3.853 -5.812 1.00 40.72 202 SER A O 1
ATOM 1642 N N . LYS A 1 203 ? -14.006 -4.115 -3.718 1.00 48.00 203 LYS A N 1
ATOM 1643 C CA . LYS A 1 203 ? -12.988 -5.139 -4.042 1.00 48.00 203 LYS A CA 1
ATOM 1644 C C . LYS A 1 203 ? -13.110 -6.428 -3.219 1.00 48.00 203 LYS A C 1
ATOM 1646 O O . LYS A 1 203 ? -12.300 -7.338 -3.370 1.00 48.00 203 LYS A O 1
ATOM 1651 N N . ILE A 1 204 ? -14.140 -6.525 -2.379 1.00 54.38 204 ILE A N 1
ATOM 1652 C CA . ILE A 1 204 ? -14.520 -7.743 -1.660 1.00 54.38 204 ILE A CA 1
ATOM 1653 C C . ILE A 1 204 ? -15.373 -8.592 -2.618 1.00 54.38 204 ILE A C 1
ATOM 1655 O O . ILE A 1 204 ? -16.557 -8.323 -2.792 1.00 54.38 204 ILE A O 1
ATOM 1659 N N . ALA A 1 205 ? -14.754 -9.570 -3.286 1.00 42.66 205 ALA A N 1
ATOM 1660 C CA . ALA A 1 205 ? -15.294 -10.276 -4.459 1.00 42.66 205 ALA A CA 1
ATOM 1661 C C . ALA A 1 205 ? -16.721 -10.844 -4.303 1.00 42.66 205 ALA A C 1
ATOM 1663 O O . ALA A 1 205 ? -17.475 -10.853 -5.269 1.00 42.66 205 ALA A O 1
ATOM 1664 N N . TRP A 1 206 ? -17.124 -11.246 -3.095 1.00 44.34 206 TRP A N 1
ATOM 1665 C CA . TRP A 1 206 ? -18.453 -11.813 -2.825 1.00 44.34 206 TRP A CA 1
ATOM 1666 C C . TRP A 1 206 ? -19.580 -10.774 -2.686 1.00 44.34 206 TRP A C 1
ATOM 1668 O O . TRP A 1 206 ? -20.749 -11.145 -2.718 1.00 44.34 206 TRP A O 1
ATOM 1678 N N . LEU A 1 207 ? -19.253 -9.481 -2.561 1.00 39.78 207 LEU A N 1
ATOM 1679 C CA . LEU A 1 207 ? -20.233 -8.385 -2.506 1.00 39.78 207 LEU A CA 1
ATOM 1680 C C . LEU A 1 207 ? -20.412 -7.671 -3.858 1.00 39.78 207 LEU A C 1
ATOM 1682 O O . LEU A 1 207 ? -21.320 -6.852 -3.996 1.00 39.78 207 LEU A O 1
ATOM 1686 N N . HIS A 1 208 ? -19.585 -7.986 -4.865 1.00 43.88 208 HIS A N 1
ATOM 1687 C CA . HIS A 1 208 ? -19.724 -7.448 -6.223 1.00 43.88 208 HIS A CA 1
ATOM 1688 C C . HIS A 1 208 ? -20.571 -8.367 -7.080 1.00 43.88 208 HIS A C 1
ATOM 1690 O O . HIS A 1 208 ? -20.078 -9.298 -7.704 1.00 43.88 208 HIS A O 1
ATOM 1696 N N . THR A 1 209 ? -21.856 -8.046 -7.160 1.00 44.50 209 THR A N 1
ATOM 1697 C CA . THR A 1 209 ? -22.760 -8.564 -8.193 1.00 44.50 209 THR A CA 1
ATOM 1698 C C . THR A 1 209 ? -22.547 -7.884 -9.554 1.00 44.50 209 THR A C 1
ATOM 1700 O O . THR A 1 209 ? -23.152 -8.287 -10.544 1.00 44.50 209 THR A O 1
ATOM 1703 N N . GLY A 1 210 ? -21.684 -6.861 -9.633 1.00 51.47 210 GLY A N 1
ATOM 1704 C CA . GLY A 1 210 ? -21.369 -6.143 -10.868 1.00 51.47 210 GLY A CA 1
ATOM 1705 C C . GLY A 1 210 ? -20.290 -6.843 -11.693 1.00 51.47 210 GLY A C 1
ATOM 1706 O O . GLY A 1 210 ? -19.110 -6.817 -11.348 1.00 51.47 210 GLY A O 1
ATOM 1707 N N . THR A 1 211 ? -20.676 -7.441 -12.817 1.00 56.00 211 THR A N 1
ATOM 1708 C CA . THR A 1 211 ? -19.749 -7.989 -13.812 1.00 56.00 211 THR A CA 1
ATOM 1709 C C . THR A 1 211 ? -19.025 -6.856 -14.547 1.00 56.00 211 THR A C 1
ATOM 1711 O O . THR A 1 211 ? -19.672 -6.058 -15.224 1.00 56.00 211 THR A O 1
ATOM 1714 N N . SER A 1 212 ? -17.692 -6.779 -14.452 1.00 66.88 212 SER A N 1
ATOM 1715 C CA . SER A 1 212 ? -16.888 -5.910 -15.325 1.00 66.88 212 SER A CA 1
ATOM 1716 C C . SER A 1 212 ? -16.427 -6.681 -16.561 1.00 66.88 212 SER A C 1
ATOM 1718 O O . SER A 1 212 ? -15.846 -7.763 -16.441 1.00 66.88 212 SER A O 1
ATOM 1720 N N . PHE A 1 213 ? -16.640 -6.101 -17.745 1.00 78.88 213 PHE A N 1
ATOM 1721 C CA . PHE A 1 213 ? -16.153 -6.638 -19.023 1.00 78.88 213 PHE A CA 1
ATOM 1722 C C . PHE A 1 213 ? -14.674 -6.327 -19.285 1.00 78.88 213 PHE A C 1
ATOM 1724 O O . PHE A 1 213 ? -14.094 -6.863 -20.225 1.00 78.88 213 PHE A O 1
ATOM 1731 N N . SER A 1 214 ? -14.052 -5.474 -18.468 1.00 88.38 214 SER A N 1
ATOM 1732 C CA . SER A 1 214 ? -12.650 -5.085 -18.616 1.00 88.38 214 SER A CA 1
ATOM 1733 C C . SER A 1 214 ? -11.891 -5.117 -17.289 1.00 88.38 214 SER A C 1
ATOM 1735 O O . SER A 1 214 ? -12.461 -4.970 -16.200 1.00 88.38 214 SER A O 1
ATOM 1737 N N . LEU A 1 215 ? -10.573 -5.308 -17.386 1.00 88.88 215 LEU A N 1
ATOM 1738 C CA . LEU A 1 215 ? -9.659 -5.233 -16.253 1.00 88.88 215 LEU A CA 1
ATOM 1739 C C . LEU A 1 215 ? -9.384 -3.768 -15.900 1.00 88.88 215 LEU A C 1
ATOM 1741 O O . LEU A 1 215 ? -8.619 -3.090 -16.583 1.00 88.88 215 LEU A O 1
ATOM 1745 N N . SER A 1 216 ? -9.967 -3.283 -14.806 1.00 88.94 216 SER A N 1
ATOM 1746 C CA . SER A 1 216 ? -9.635 -1.953 -14.289 1.00 88.94 216 SER A CA 1
ATOM 1747 C C . SER A 1 216 ? -8.243 -1.931 -13.643 1.00 88.94 216 SER A C 1
ATOM 1749 O O . SER A 1 216 ? -7.779 -2.935 -13.099 1.00 88.94 216 SER A O 1
ATOM 1751 N N . GLU A 1 217 ? -7.586 -0.767 -13.621 1.00 89.50 217 GLU A N 1
ATOM 1752 C CA . GLU A 1 217 ? -6.281 -0.587 -12.952 1.00 89.50 217 GLU A CA 1
ATOM 1753 C C . GLU A 1 217 ? -6.347 -0.934 -11.464 1.00 89.50 217 GLU A C 1
ATOM 1755 O O . GLU A 1 217 ? -5.438 -1.542 -10.901 1.00 89.50 217 GLU A O 1
ATOM 1760 N N . SER A 1 218 ? -7.472 -0.588 -10.838 1.00 84.44 218 SER A N 1
ATOM 1761 C CA . SER A 1 218 ? -7.763 -0.880 -9.442 1.00 84.44 218 SER A CA 1
ATOM 1762 C C . SER A 1 218 ? -7.870 -2.380 -9.165 1.00 84.44 218 SER A C 1
ATOM 1764 O O . SER A 1 218 ? -7.390 -2.838 -8.124 1.00 84.44 218 SER A O 1
ATOM 1766 N N . LEU A 1 219 ? -8.496 -3.138 -10.071 1.00 84.00 219 LEU A N 1
ATOM 1767 C CA . LEU A 1 219 ? -8.603 -4.591 -9.969 1.00 84.00 219 LEU A CA 1
ATOM 1768 C C . LEU A 1 219 ? -7.264 -5.263 -10.293 1.00 84.00 219 LEU A C 1
ATOM 1770 O O . LEU A 1 219 ? -6.840 -6.147 -9.556 1.00 84.00 219 LEU A O 1
ATOM 1774 N N . ARG A 1 220 ? -6.544 -4.781 -11.316 1.00 90.25 220 ARG A N 1
ATOM 1775 C CA . ARG A 1 220 ? -5.177 -5.219 -11.635 1.00 90.25 220 ARG A CA 1
ATOM 1776 C C . ARG A 1 220 ? -4.255 -5.076 -10.425 1.00 90.25 220 ARG A C 1
ATOM 1778 O O . ARG A 1 220 ? -3.597 -6.037 -10.045 1.00 90.25 220 ARG A O 1
ATOM 1785 N N . TYR A 1 221 ? -4.223 -3.895 -9.808 1.00 88.38 221 TYR A N 1
ATOM 1786 C CA . TYR A 1 221 ? -3.435 -3.644 -8.600 1.00 88.38 221 TYR A CA 1
ATOM 1787 C C . TYR A 1 221 ? -3.807 -4.618 -7.473 1.00 88.38 221 TYR A C 1
ATOM 1789 O O . TYR A 1 221 ? -2.923 -5.200 -6.850 1.00 88.38 221 TYR A O 1
ATOM 1797 N N . ALA A 1 222 ? -5.105 -4.852 -7.250 1.00 82.69 222 ALA A N 1
ATOM 1798 C CA . ALA A 1 222 ? -5.573 -5.769 -6.212 1.00 82.69 222 ALA A CA 1
ATOM 1799 C C . ALA A 1 222 ? -5.103 -7.215 -6.438 1.00 82.69 222 ALA A C 1
ATOM 1801 O O . ALA A 1 222 ? -4.646 -7.855 -5.495 1.00 82.69 222 ALA A O 1
ATOM 1802 N N . VAL A 1 223 ? -5.160 -7.712 -7.677 1.00 86.75 223 VAL A N 1
ATOM 1803 C CA . VAL A 1 223 ? -4.673 -9.056 -8.029 1.00 86.75 223 VAL A CA 1
ATOM 1804 C C . VAL A 1 223 ? -3.165 -9.176 -7.793 1.00 86.75 223 VAL A C 1
ATOM 1806 O O . VAL A 1 223 ? -2.719 -10.126 -7.155 1.00 86.75 223 VAL A O 1
ATOM 1809 N N . LEU A 1 224 ? -2.389 -8.178 -8.224 1.00 89.06 224 LEU A N 1
ATOM 1810 C CA . LEU A 1 224 ? -0.933 -8.163 -8.048 1.00 89.06 224 LEU A CA 1
ATOM 1811 C C . LEU A 1 224 ? -0.520 -8.146 -6.572 1.00 89.06 224 LEU A C 1
ATOM 1813 O O . LEU A 1 224 ? 0.402 -8.858 -6.183 1.00 89.06 224 LEU A O 1
ATOM 1817 N N . ILE A 1 225 ? -1.207 -7.358 -5.739 1.00 84.69 225 ILE A N 1
ATOM 1818 C CA . ILE A 1 225 ? -0.957 -7.308 -4.291 1.00 84.69 225 ILE A CA 1
ATOM 1819 C C . ILE A 1 225 ? -1.405 -8.590 -3.590 1.00 84.69 225 ILE A C 1
ATOM 1821 O O . ILE A 1 225 ? -0.749 -9.009 -2.637 1.00 84.69 225 ILE A O 1
ATOM 1825 N N . ARG A 1 226 ? -2.492 -9.223 -4.049 1.00 84.81 226 ARG A N 1
ATOM 1826 C CA . ARG A 1 226 ? -2.945 -10.513 -3.520 1.00 84.81 226 ARG A CA 1
ATOM 1827 C C . ARG A 1 226 ? -1.902 -11.597 -3.777 1.00 84.81 226 ARG A C 1
ATOM 1829 O O . ARG A 1 226 ? -1.518 -12.304 -2.851 1.00 84.81 226 ARG A O 1
ATOM 1836 N N . ASP A 1 227 ? -1.441 -11.720 -5.019 1.00 86.06 227 ASP A N 1
ATOM 1837 C CA . ASP A 1 227 ? -0.574 -12.833 -5.411 1.00 86.06 227 ASP A CA 1
ATOM 1838 C C . ASP A 1 227 ? 0.893 -12.583 -5.041 1.00 86.06 227 ASP A C 1
ATOM 1840 O O . ASP A 1 227 ? 1.602 -13.521 -4.680 1.00 86.06 227 ASP A O 1
ATOM 1844 N N . LYS A 1 228 ? 1.364 -11.327 -5.120 1.00 86.75 228 LYS A N 1
ATOM 1845 C CA . LYS A 1 228 ? 2.741 -10.851 -4.838 1.00 86.75 228 LYS A CA 1
ATOM 1846 C C . LYS A 1 228 ? 3.863 -11.504 -5.651 1.00 86.75 228 LYS A C 1
ATOM 1848 O O . LYS A 1 228 ? 5.026 -11.132 -5.506 1.00 86.75 228 LYS A O 1
ATOM 1853 N N . LYS A 1 229 ? 3.546 -12.501 -6.470 1.00 93.06 229 LYS A N 1
ATOM 1854 C CA . LYS A 1 229 ? 4.456 -13.272 -7.315 1.00 93.06 229 LYS A CA 1
ATOM 1855 C C . LYS A 1 229 ? 3.666 -13.924 -8.440 1.00 93.06 229 LYS A C 1
ATOM 1857 O O . LYS A 1 229 ? 2.449 -14.063 -8.361 1.00 93.06 229 LYS A O 1
ATOM 1862 N N . CYS A 1 230 ? 4.376 -14.368 -9.464 1.00 95.88 230 CYS A N 1
ATOM 1863 C CA . CYS A 1 230 ? 3.809 -15.205 -10.507 1.00 95.88 230 CYS A CA 1
ATOM 1864 C C . CYS A 1 230 ? 3.278 -16.521 -9.917 1.00 95.88 230 CYS A C 1
ATOM 1866 O O . CYS A 1 230 ? 4.016 -17.244 -9.243 1.00 95.88 230 CYS A O 1
ATOM 1868 N N . CYS A 1 231 ? 2.024 -16.862 -10.210 1.00 94.25 231 CYS A N 1
ATOM 1869 C CA . CYS A 1 231 ? 1.388 -18.097 -9.755 1.00 94.25 231 CYS A CA 1
ATOM 1870 C C . CYS A 1 231 ? 2.033 -19.359 -10.358 1.00 94.25 231 CYS A C 1
ATOM 1872 O O . CYS A 1 231 ? 1.961 -20.423 -9.748 1.00 94.25 231 CYS A O 1
ATOM 1874 N N . VAL A 1 232 ? 2.707 -19.234 -11.509 1.00 94.50 232 VAL A N 1
ATOM 1875 C CA . VAL A 1 232 ? 3.346 -20.348 -12.234 1.00 94.50 232 VAL A CA 1
ATOM 1876 C C . VAL A 1 232 ? 4.827 -20.491 -11.873 1.00 94.50 232 VAL A C 1
ATOM 1878 O O . VAL A 1 232 ? 5.275 -21.560 -11.475 1.00 94.50 232 VAL A O 1
ATOM 1881 N N . THR A 1 233 ? 5.605 -19.411 -11.989 1.00 95.62 233 THR A N 1
ATOM 1882 C CA . THR A 1 233 ? 7.072 -19.441 -11.826 1.00 95.62 233 THR A CA 1
ATOM 1883 C C . THR A 1 233 ? 7.538 -19.073 -10.420 1.00 95.62 233 THR A C 1
ATOM 1885 O O . THR A 1 233 ? 8.734 -19.123 -10.149 1.00 95.62 233 THR A O 1
ATOM 1888 N N . ALA A 1 234 ? 6.625 -18.641 -9.541 1.00 95.06 234 ALA A N 1
ATOM 1889 C CA . ALA A 1 234 ? 6.904 -18.090 -8.211 1.00 95.06 234 ALA A CA 1
ATOM 1890 C C . ALA A 1 234 ? 7.810 -16.841 -8.178 1.00 95.06 234 ALA A C 1
ATOM 1892 O O . ALA A 1 234 ? 8.095 -16.340 -7.087 1.00 95.06 234 ALA A O 1
ATOM 1893 N N . ARG A 1 235 ? 8.210 -16.306 -9.341 1.00 95.56 235 ARG A N 1
ATOM 1894 C CA . ARG A 1 235 ? 9.041 -15.102 -9.447 1.00 95.56 235 ARG A CA 1
ATOM 1895 C C . ARG A 1 235 ? 8.305 -13.869 -8.934 1.00 95.56 235 ARG A C 1
ATOM 1897 O O . ARG A 1 235 ? 7.118 -13.680 -9.208 1.00 95.56 235 ARG A O 1
ATOM 1904 N N . ARG A 1 236 ? 9.023 -13.026 -8.204 1.00 95.19 236 ARG A N 1
ATOM 1905 C CA . ARG A 1 236 ? 8.542 -11.798 -7.563 1.00 95.19 236 ARG A CA 1
ATOM 1906 C C . ARG A 1 236 ? 8.710 -10.578 -8.481 1.00 95.19 236 ARG A C 1
ATOM 1908 O O . ARG A 1 236 ? 9.489 -10.640 -9.431 1.00 95.19 236 ARG A O 1
ATOM 1915 N N . PRO A 1 237 ? 8.066 -9.440 -8.156 1.00 95.50 237 PRO A N 1
ATOM 1916 C CA . PRO A 1 237 ? 8.238 -8.174 -8.875 1.00 95.50 237 PRO A CA 1
ATOM 1917 C C . PRO A 1 237 ? 9.701 -7.748 -9.061 1.00 95.50 237 PRO A C 1
ATOM 1919 O O . PRO A 1 237 ? 10.060 -7.170 -10.079 1.00 95.50 237 PRO A O 1
ATOM 1922 N N . MET A 1 238 ? 10.571 -8.065 -8.100 1.00 94.56 238 MET A N 1
ATOM 1923 C CA . MET A 1 238 ? 11.993 -7.702 -8.173 1.00 94.56 238 MET A CA 1
ATOM 1924 C C . MET A 1 238 ? 12.776 -8.519 -9.207 1.00 94.56 238 MET A C 1
ATOM 1926 O O . MET A 1 238 ? 13.864 -8.124 -9.609 1.00 94.56 238 MET A O 1
ATOM 1930 N N . GLU A 1 239 ? 12.222 -9.647 -9.653 1.00 94.81 239 GLU A N 1
ATOM 1931 C CA . GLU A 1 239 ? 12.885 -10.610 -10.537 1.00 94.81 239 GLU A CA 1
ATOM 1932 C C . GLU A 1 239 ? 12.307 -10.586 -11.957 1.00 94.81 239 GLU A C 1
ATOM 1934 O O . GLU A 1 239 ? 12.987 -10.941 -12.918 1.00 94.81 239 GLU A O 1
ATOM 1939 N N . THR A 1 240 ? 11.037 -10.206 -12.110 1.00 96.56 240 THR A N 1
ATOM 1940 C CA . THR A 1 240 ? 10.340 -10.185 -13.398 1.00 96.56 240 THR A CA 1
ATOM 1941 C C . THR A 1 240 ? 9.183 -9.200 -13.372 1.00 96.56 240 THR A C 1
ATOM 1943 O O . THR A 1 240 ? 8.581 -8.952 -12.328 1.00 96.56 240 THR A O 1
ATOM 1946 N N . GLU A 1 241 ? 8.807 -8.713 -14.550 1.00 97.31 241 GLU A N 1
ATOM 1947 C CA . GLU A 1 241 ? 7.515 -8.064 -14.718 1.00 97.31 241 GLU A CA 1
ATOM 1948 C C . GLU A 1 241 ? 6.377 -9.080 -14.570 1.00 97.31 241 GLU A C 1
ATOM 1950 O O . GLU A 1 241 ? 6.467 -10.225 -15.035 1.00 97.31 241 GLU A O 1
ATOM 1955 N N . LEU A 1 242 ? 5.321 -8.641 -13.892 1.00 97.06 242 LEU A N 1
ATOM 1956 C CA . LEU A 1 242 ? 4.106 -9.374 -13.598 1.00 97.06 242 LEU A CA 1
ATOM 1957 C C . LEU A 1 242 ? 2.911 -8.706 -14.283 1.00 97.06 242 LEU A C 1
ATOM 1959 O O . LEU A 1 242 ? 2.702 -7.491 -14.187 1.00 97.06 242 LEU A O 1
ATOM 1963 N N . ILE A 1 243 ? 2.091 -9.530 -14.923 1.00 96.81 243 ILE A N 1
ATOM 1964 C CA . ILE A 1 243 ? 0.841 -9.151 -15.578 1.00 96.81 243 ILE A CA 1
ATOM 1965 C C . ILE A 1 243 ? -0.327 -9.913 -14.952 1.00 96.81 243 ILE A C 1
ATOM 1967 O O . ILE A 1 243 ? -0.135 -10.898 -14.241 1.00 96.81 243 ILE A O 1
ATOM 1971 N N . VAL A 1 244 ? -1.543 -9.438 -15.208 1.00 95.12 244 VAL A N 1
ATOM 1972 C CA . VAL A 1 244 ? -2.777 -10.051 -14.710 1.00 95.12 244 VAL A CA 1
ATOM 1973 C C . VAL A 1 244 ? -3.572 -10.585 -15.888 1.00 95.12 244 VAL A C 1
ATOM 1975 O O . VAL A 1 244 ? -3.813 -9.847 -16.842 1.00 95.12 244 VAL A O 1
ATOM 1978 N N . ARG A 1 245 ? -4.016 -11.837 -15.796 1.00 94.88 245 ARG A N 1
ATOM 1979 C CA . ARG A 1 245 ? -4.886 -12.475 -16.792 1.00 94.88 245 ARG A CA 1
ATOM 1980 C C . ARG A 1 245 ? -6.036 -13.227 -16.131 1.00 94.88 245 ARG A C 1
ATOM 1982 O O . ARG A 1 245 ? -6.048 -13.394 -14.910 1.00 94.88 245 ARG A O 1
ATOM 1989 N N . LYS A 1 246 ? -6.999 -13.675 -16.939 1.00 93.56 246 LYS A N 1
ATOM 1990 C CA . LYS A 1 246 ? -8.081 -14.562 -16.496 1.00 93.56 246 LYS A CA 1
ATOM 1991 C C . LYS A 1 246 ? -7.565 -15.993 -16.314 1.00 93.56 246 LYS A C 1
ATOM 1993 O O . LYS A 1 246 ? -6.763 -16.458 -17.114 1.00 93.56 246 LYS A O 1
ATOM 1998 N N . LYS A 1 247 ? -8.064 -16.686 -15.289 1.00 92.06 247 LYS A N 1
ATOM 1999 C CA . LYS A 1 247 ? -7.891 -18.133 -15.084 1.00 92.06 247 LYS A CA 1
ATOM 2000 C C . LYS A 1 247 ? -8.801 -18.920 -16.022 1.00 92.06 247 LYS A C 1
ATOM 2002 O O . LYS A 1 247 ? -8.387 -19.914 -16.604 1.00 92.06 247 LYS A O 1
ATOM 2007 N N . VAL A 1 248 ? -10.046 -18.461 -16.161 1.00 88.94 248 VAL A N 1
ATOM 2008 C CA . VAL A 1 248 ? -11.048 -19.006 -17.081 1.00 88.94 248 VAL A CA 1
ATOM 2009 C C . VAL A 1 248 ? -11.427 -17.922 -18.079 1.00 88.94 248 VAL A C 1
ATOM 2011 O O . VAL A 1 248 ? -11.987 -16.889 -17.701 1.00 88.94 248 VAL A O 1
ATOM 2014 N N . GLU A 1 249 ? -11.136 -18.164 -19.357 1.00 89.31 249 GLU A N 1
ATOM 2015 C CA . GLU A 1 249 ? -11.287 -17.163 -20.419 1.00 89.31 249 GLU A CA 1
ATOM 2016 C C . GLU A 1 249 ? -12.740 -16.698 -20.598 1.00 89.31 249 GLU A C 1
ATOM 2018 O O . GLU A 1 249 ? -12.990 -15.515 -20.815 1.00 89.31 249 GLU A O 1
ATOM 2023 N N . SER A 1 250 ? -13.720 -17.585 -20.417 1.00 86.00 250 SER A N 1
ATOM 2024 C CA . SER A 1 250 ? -15.147 -17.241 -20.490 1.00 86.00 250 SER A CA 1
ATOM 2025 C C . SER A 1 250 ? -15.687 -16.520 -19.247 1.00 86.00 250 SER A C 1
ATOM 2027 O O . SER A 1 250 ? -16.841 -16.095 -19.244 1.00 86.00 250 SER A O 1
ATOM 2029 N N . GLY A 1 251 ? -14.898 -16.411 -18.174 1.00 83.56 251 GLY A N 1
ATOM 2030 C CA . GLY A 1 251 ? -15.313 -15.773 -16.927 1.00 83.56 251 GLY A CA 1
ATOM 2031 C C . GLY A 1 251 ? -15.153 -14.249 -16.940 1.00 83.56 251 GLY A C 1
ATOM 2032 O O . GLY A 1 251 ? -14.399 -13.680 -17.730 1.00 83.56 251 GLY A O 1
ATOM 2033 N N . ASN A 1 252 ? -15.834 -13.576 -16.011 1.00 83.94 252 ASN A N 1
ATOM 2034 C CA . ASN A 1 252 ? -15.736 -12.123 -15.836 1.00 83.94 252 ASN A CA 1
ATOM 2035 C C . ASN A 1 252 ? -14.397 -11.697 -15.210 1.00 83.94 252 ASN A C 1
ATOM 2037 O O . ASN A 1 252 ? -13.710 -12.499 -14.566 1.00 83.94 252 ASN A O 1
ATOM 2041 N N . PHE A 1 253 ? -14.060 -10.408 -15.336 1.00 83.38 253 PHE A N 1
ATOM 2042 C CA . PHE A 1 253 ? -12.955 -9.784 -14.603 1.00 83.38 253 PHE A CA 1
ATOM 2043 C C . PHE A 1 253 ? -13.365 -9.552 -13.146 1.00 83.38 253 PHE A C 1
ATOM 2045 O O . PHE A 1 253 ? -13.710 -8.447 -12.735 1.00 83.38 253 PHE A O 1
ATOM 2052 N N . LEU A 1 254 ? -13.346 -10.632 -12.372 1.00 83.50 254 LEU A N 1
ATOM 2053 C CA . LEU A 1 254 ? -13.544 -10.639 -10.927 1.00 83.50 254 LEU A CA 1
ATOM 2054 C C . LEU A 1 254 ? -12.265 -11.135 -10.270 1.00 83.50 254 LEU A C 1
ATOM 2056 O O . LEU A 1 254 ? -11.562 -11.962 -10.848 1.00 83.50 254 LEU A O 1
ATOM 2060 N N . LEU A 1 255 ? -11.980 -10.647 -9.061 1.00 81.12 255 LEU A N 1
ATOM 2061 C CA . LEU A 1 255 ? -10.729 -10.926 -8.351 1.00 81.12 255 LEU A CA 1
ATOM 2062 C C . LEU A 1 255 ? -10.376 -12.423 -8.386 1.00 81.12 255 LEU A C 1
ATOM 2064 O O . LEU A 1 255 ? -9.265 -12.782 -8.765 1.00 81.12 255 LEU A O 1
ATOM 2068 N N . ASP A 1 256 ? -11.339 -13.295 -8.095 1.00 82.38 256 ASP A N 1
ATOM 2069 C CA . ASP A 1 256 ? -11.127 -14.742 -7.976 1.00 82.38 256 ASP A CA 1
ATOM 2070 C C . ASP A 1 256 ? -10.804 -15.437 -9.308 1.00 82.38 256 ASP A C 1
ATOM 2072 O O . ASP A 1 256 ? -10.042 -16.410 -9.320 1.00 82.38 256 ASP A O 1
ATOM 2076 N N . ASN A 1 257 ? -11.312 -14.908 -10.428 1.00 86.62 257 ASN A N 1
ATOM 2077 C CA . ASN A 1 257 ? -11.021 -15.397 -11.779 1.00 86.62 257 ASN A CA 1
ATOM 2078 C C . ASN A 1 257 ? -9.749 -14.773 -12.374 1.00 86.62 257 ASN A C 1
ATOM 2080 O O . ASN A 1 257 ? -9.407 -15.051 -13.516 1.00 86.62 257 ASN A O 1
ATOM 2084 N N . LEU A 1 258 ? -9.041 -13.917 -11.644 1.00 90.56 258 LEU A N 1
ATOM 2085 C CA . LEU A 1 258 ? -7.797 -13.322 -12.117 1.00 90.56 258 LEU A CA 1
ATOM 2086 C C . LEU A 1 258 ? -6.599 -13.947 -11.415 1.00 90.56 258 LEU A C 1
ATOM 2088 O O . LEU A 1 258 ? -6.694 -14.366 -10.261 1.00 90.56 258 LEU A O 1
ATOM 2092 N N . GLU A 1 259 ? -5.469 -14.003 -12.105 1.00 94.38 259 GLU A N 1
ATOM 2093 C CA . GLU A 1 259 ? -4.188 -14.465 -11.574 1.00 94.38 259 GLU A CA 1
ATOM 2094 C C . GLU A 1 259 ? -3.032 -13.599 -12.066 1.00 94.38 259 GLU A C 1
ATOM 2096 O O . GLU A 1 259 ? -3.095 -12.990 -13.138 1.00 94.38 259 GLU A O 1
ATOM 2101 N N . THR A 1 260 ? -1.972 -13.569 -11.267 1.00 96.38 260 THR A N 1
ATOM 2102 C CA . THR A 1 260 ? -0.715 -12.912 -11.598 1.00 96.38 260 THR A CA 1
ATOM 2103 C C . THR A 1 260 ? 0.240 -13.890 -12.265 1.00 96.38 260 THR A C 1
ATOM 2105 O O . THR A 1 260 ? 0.590 -14.924 -11.698 1.00 96.38 260 THR A O 1
ATOM 2108 N N . VAL A 1 261 ? 0.738 -13.537 -13.446 1.00 96.88 261 VAL A N 1
ATOM 2109 C CA . VAL A 1 261 ? 1.714 -14.336 -14.196 1.00 96.88 261 VAL A CA 1
ATOM 2110 C C . VAL A 1 261 ? 2.901 -13.479 -14.628 1.00 96.88 261 VAL A C 1
ATOM 2112 O O . VAL A 1 261 ? 2.811 -12.256 -14.687 1.00 96.88 261 VAL A O 1
ATOM 2115 N N . SER A 1 262 ? 4.049 -14.100 -14.890 1.00 96.75 262 SER A N 1
ATOM 2116 C CA . SER A 1 262 ? 5.209 -13.401 -15.451 1.00 96.75 262 SER A CA 1
ATOM 2117 C C . SER A 1 262 ? 4.923 -12.972 -16.888 1.00 96.75 262 SER A C 1
ATOM 2119 O O . SER A 1 262 ? 4.426 -13.779 -17.665 1.00 96.75 262 SER A O 1
ATOM 2121 N N . ALA A 1 263 ? 5.316 -11.752 -17.260 1.00 93.69 263 ALA A N 1
ATOM 2122 C CA . ALA A 1 263 ? 5.158 -11.238 -18.626 1.00 93.69 263 ALA A CA 1
ATOM 2123 C C . ALA A 1 263 ? 5.888 -12.081 -19.693 1.00 93.69 263 ALA A C 1
ATOM 2125 O O . ALA A 1 263 ? 5.498 -12.085 -20.850 1.00 93.69 263 ALA A O 1
ATOM 2126 N N . ASN A 1 264 ? 6.936 -12.806 -19.289 1.00 91.62 264 ASN A N 1
ATOM 2127 C CA . ASN A 1 264 ? 7.760 -13.643 -20.168 1.00 91.62 264 ASN A CA 1
ATOM 2128 C C . ASN A 1 264 ? 7.330 -15.121 -20.194 1.00 91.62 264 ASN A C 1
ATOM 2130 O O . ASN A 1 264 ? 8.112 -15.971 -20.622 1.00 91.62 264 ASN A O 1
ATOM 2134 N N . LEU A 1 265 ? 6.164 -15.466 -19.644 1.00 88.56 265 LEU A N 1
ATOM 2135 C CA . LEU A 1 265 ? 5.646 -16.822 -19.800 1.00 88.56 265 LEU A CA 1
ATOM 2136 C C . LEU A 1 265 ? 5.174 -17.007 -21.247 1.00 88.56 265 LEU A C 1
ATOM 2138 O O . LEU A 1 265 ? 4.472 -16.128 -21.739 1.00 88.56 265 LEU A O 1
ATOM 2142 N N . PRO A 1 266 ? 5.556 -18.105 -21.924 1.00 76.25 266 PRO A N 1
ATOM 2143 C CA . PRO A 1 266 ? 4.950 -18.446 -23.203 1.00 76.25 266 PRO A CA 1
ATOM 2144 C C . PRO A 1 266 ? 3.441 -18.642 -23.008 1.00 76.25 266 PRO A C 1
ATOM 2146 O O . PRO A 1 266 ? 3.030 -19.195 -21.981 1.00 76.25 266 PRO A O 1
ATOM 2149 N N . ASP A 1 267 ? 2.661 -18.139 -23.967 1.00 71.25 267 ASP A N 1
ATOM 2150 C CA . ASP A 1 267 ? 1.199 -18.270 -23.997 1.00 71.25 267 ASP A CA 1
ATOM 2151 C C . ASP A 1 267 ? 0.745 -19.739 -23.995 1.00 71.25 267 ASP A C 1
ATOM 2153 O O . ASP A 1 267 ? 1.382 -20.570 -24.690 1.00 71.25 267 ASP A O 1
#

Secondary structure (DSSP, 8-state):
------HHHHH-EETTTTEE---SS---HHHHHHHHHS-HHHHHHHT--HHHHHHHHHHHHHHHHHHHHS-HHHHH---S-HHHHHHHHHHHTT----HHHHHHHHHHHHHHHHHHHS--PPPPHHHHHHHSHHHHHHHHHHTTTB-TTT--B--TTTTEEEEESS-TTTS---TT-TTEEEEEHHHHHHHTT-S-TTT-GGG-GGG-----SS--HHHHHHHHHHH-S-TTT---TTTS-EEEEESSTTS-S-GGGEEEEETTS--

pLDDT: mean 79.08, std 17.17, range [35.62, 98.0]

Radius of gyr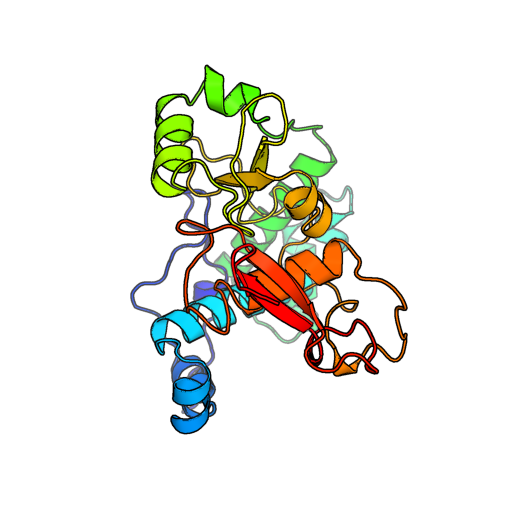ation: 20.19 Å; chains: 1; bounding box: 44×50×55 Å